Protein AF-A0AA35YXS5-F1 (afdb_monomer_lite)

Organism: Lactuca saligna (NCBI:txid75948)

Secondary structure (DSSP, 8-state):
--TTPPPPPPHHHHHHHHHHHHHHHHGGGGTTTTTS-HHHHHHHHHHHHHHHHHTHHHHHHHHHHHH---HHHHHHHHHHHHHHHHHHHHHHHHHHHHTT--------S---------------SSHHHHHHHHHHHHHHHHHHHHHHHHHHHHHHHHHHHHHHHHHHHHHHHHHHHHHHHHHHHHHHHHHHHHHHHHHHHH-S------------------S--

pLDDT: mean 76.85, std 21.22, range [30.8, 97.75]

Radius of gyration: 41.15 Å; chains: 1; bounding box: 82×52×128 Å

Foldseek 3Di:
DPPDDDDDDDPVNVVVVVVVVVCCCPPPHNCVPDPDALVVVLVVLLVVLVVLVVCLQVQLVVVCVVPVDDSVVSSVVSVVVSVVSVVVSVVRNVCSVCPPPDDDDPDDDDDDDDDDDDDDDDDDPDVVVVVVVVVVVVVVVVVVVVVVVVVVVVVVVVVVVVVVVVVVVVVVVVVVVVVVVVVVVVVVVVVVVVVVVVVVVQPDDDDDDDDDDDDDDDDDDDPDD

InterPro domains:
  IPR015590 Aldehyde dehydrogenase domain [PF00171] (8-99)
  IPR016161 Aldehyde/histidinol dehydrogenase [SSF53720] (11-104)
  IPR016162 Aldehyde dehydrogenase, N-terminal [G3DSA:3.40.605.10] (6-107)

Sequence (225 aa):
MDPGDILAAIKEDVNVAVDAAHKALKRNGGKEWASRSGAHHVKYLRVIASKIVEKKYELAKLEAINCGKPLEEAAWDMDDVAGCFDYNVDLAEELDRKQNASVSLPMLIFPSASPFHVKKKETECSLESDASSSLLRWKKKFIKHRQMVKLIEVQNVQHKAHISELNLHVEAQAREYKQTFKALEAMAVAEQVKSDVFVSHISKSPSKKLEKNGSRTRGSGSPFK

Structure (mmCIF, N/CA/C/O backbone):
data_AF-A0AA35YXS5-F1
#
_entry.id   AF-A0AA35YXS5-F1
#
loop_
_atom_site.group_PDB
_atom_site.id
_atom_site.type_symbol
_atom_site.label_atom_id
_atom_site.label_alt_id
_atom_site.label_comp_id
_atom_site.label_asym_id
_atom_site.label_entity_id
_atom_site.label_seq_id
_atom_site.pdbx_PDB_ins_code
_atom_site.Cartn_x
_atom_site.Cartn_y
_atom_site.Cartn_z
_atom_site.occupancy
_atom_site.B_iso_or_equiv
_atom_site.auth_seq_id
_atom_site.auth_comp_id
_atom_site.auth_asym_id
_atom_site.auth_atom_id
_atom_site.pdbx_PDB_model_num
ATOM 1 N N . MET A 1 1 ? -7.641 -18.122 -18.849 1.00 57.28 1 MET A N 1
ATOM 2 C CA . MET A 1 1 ? -7.246 -17.306 -17.691 1.00 57.28 1 MET A CA 1
ATOM 3 C C . MET A 1 1 ? -5.913 -17.827 -17.256 1.00 57.28 1 MET A C 1
ATOM 5 O O . MET A 1 1 ? -5.807 -19.029 -17.015 1.00 57.28 1 MET A O 1
ATOM 9 N N . ASP A 1 2 ? -4.914 -16.960 -17.274 1.00 68.75 2 ASP A N 1
ATOM 10 C CA . ASP A 1 2 ? -3.598 -17.325 -16.778 1.00 68.75 2 ASP A CA 1
ATOM 11 C C . ASP A 1 2 ? -3.660 -17.483 -15.246 1.00 68.75 2 ASP A C 1
ATOM 13 O O . ASP A 1 2 ? -4.517 -16.864 -14.606 1.00 68.75 2 ASP A O 1
ATOM 17 N N . PRO A 1 3 ? -2.791 -18.304 -14.623 1.00 60.84 3 PRO A N 1
ATOM 18 C CA . PRO A 1 3 ? -2.781 -18.578 -13.175 1.00 60.84 3 PRO A CA 1
ATOM 19 C C . PRO A 1 3 ? -2.441 -17.385 -12.251 1.00 60.84 3 PRO A C 1
ATOM 21 O O . PRO A 1 3 ? -1.876 -17.581 -11.177 1.00 60.84 3 PRO A O 1
ATOM 24 N N . GLY A 1 4 ? -2.761 -16.157 -12.657 1.00 73.31 4 GLY A N 1
ATOM 25 C CA . GLY A 1 4 ? -2.585 -14.915 -11.904 1.00 73.31 4 GLY A CA 1
ATOM 26 C C . GLY A 1 4 ? -3.625 -13.835 -12.231 1.00 73.31 4 GLY A C 1
ATOM 27 O O . GLY A 1 4 ? -3.523 -12.733 -11.697 1.00 73.31 4 GLY A O 1
ATOM 28 N N . ASP A 1 5 ? -4.620 -14.130 -13.075 1.00 85.31 5 ASP A N 1
ATOM 29 C CA . ASP A 1 5 ? -5.661 -13.165 -13.432 1.00 85.31 5 ASP A CA 1
ATOM 30 C C . ASP A 1 5 ? -6.622 -12.941 -12.253 1.00 85.31 5 ASP A C 1
ATOM 32 O O . ASP A 1 5 ? -7.310 -13.860 -11.801 1.00 85.31 5 ASP A O 1
ATOM 36 N N . ILE A 1 6 ? -6.702 -11.697 -11.771 1.00 85.94 6 ILE A N 1
ATOM 37 C CA . ILE A 1 6 ? -7.718 -11.271 -10.803 1.00 85.94 6 ILE A CA 1
ATOM 38 C C . ILE A 1 6 ? -8.939 -10.775 -11.579 1.00 85.94 6 ILE A C 1
ATOM 40 O O . ILE A 1 6 ? -8.836 -9.886 -12.424 1.00 85.94 6 ILE A O 1
ATOM 44 N N . LEU A 1 7 ? -10.110 -11.342 -11.283 1.00 90.44 7 LEU A N 1
ATOM 45 C CA . LEU A 1 7 ? -11.360 -10.944 -11.925 1.00 90.44 7 LEU A CA 1
ATOM 46 C C . LEU A 1 7 ? -11.767 -9.532 -11.497 1.00 90.44 7 LEU A C 1
ATOM 48 O O . LEU A 1 7 ? -11.725 -9.191 -10.314 1.00 90.44 7 LEU A O 1
ATOM 52 N N . ALA A 1 8 ? -12.216 -8.728 -12.460 1.00 90.38 8 ALA A N 1
ATOM 53 C CA . ALA A 1 8 ? -12.861 -7.460 -12.158 1.00 90.38 8 ALA A CA 1
ATOM 54 C C . ALA A 1 8 ? -14.211 -7.726 -11.477 1.00 90.38 8 ALA A C 1
ATOM 56 O O . ALA A 1 8 ? -15.038 -8.467 -12.011 1.00 90.38 8 ALA A O 1
ATOM 57 N N . ALA A 1 9 ? -14.428 -7.115 -10.312 1.00 92.44 9 ALA A N 1
ATOM 58 C CA . ALA A 1 9 ? -15.694 -7.220 -9.596 1.00 92.44 9 ALA A CA 1
ATOM 59 C C . ALA A 1 9 ? -16.833 -6.596 -10.415 1.00 92.44 9 ALA A C 1
ATOM 61 O O . ALA A 1 9 ? -16.689 -5.491 -10.950 1.00 92.44 9 ALA A O 1
ATOM 62 N N . ILE A 1 10 ? -17.976 -7.281 -10.477 1.00 95.31 10 ILE A N 1
ATOM 63 C CA . ILE A 1 10 ? -19.201 -6.739 -11.075 1.00 95.31 10 ILE A CA 1
ATOM 64 C C . ILE A 1 10 ? -20.070 -6.061 -10.012 1.00 95.31 10 ILE A C 1
ATOM 66 O O . ILE A 1 10 ? -19.842 -6.179 -8.806 1.00 95.31 10 ILE A O 1
ATOM 70 N N . LYS A 1 11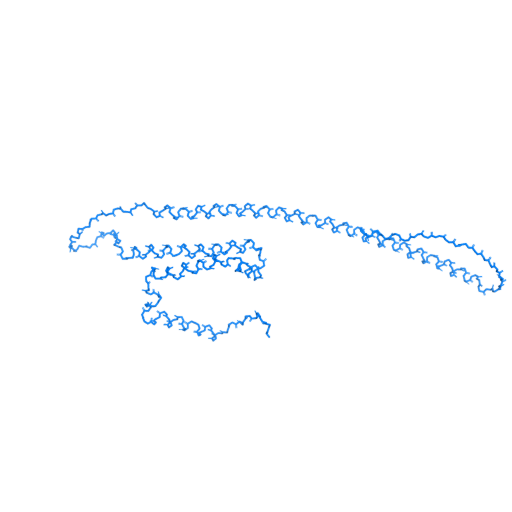 ? -21.091 -5.322 -10.456 1.00 97.12 11 LYS A N 1
ATOM 71 C CA . LYS A 1 11 ? -22.010 -4.589 -9.571 1.00 97.12 11 LYS A CA 1
ATOM 72 C C . LYS A 1 11 ? -22.622 -5.503 -8.505 1.00 97.12 11 LYS A C 1
ATOM 74 O O . LYS A 1 11 ? -22.787 -5.098 -7.357 1.00 97.12 11 LYS A O 1
ATOM 79 N N . GLU A 1 12 ? -22.953 -6.728 -8.886 1.00 96.88 12 GLU A N 1
ATOM 80 C CA . GLU A 1 12 ? -23.547 -7.740 -8.023 1.00 96.88 12 GLU A CA 1
ATOM 81 C C . GLU A 1 12 ? -22.584 -8.153 -6.900 1.00 96.88 12 GLU A C 1
ATOM 83 O O . GLU A 1 12 ? -23.006 -8.196 -5.745 1.00 96.88 12 GLU A O 1
ATOM 88 N N . ASP A 1 13 ? -21.293 -8.346 -7.194 1.00 97.06 13 ASP A N 1
ATOM 89 C CA . ASP A 1 13 ? -20.270 -8.667 -6.186 1.00 97.06 13 ASP A CA 1
ATOM 90 C C . ASP A 1 13 ? -20.131 -7.541 -5.158 1.00 97.06 13 ASP A C 1
ATOM 92 O O . ASP A 1 13 ? -20.080 -7.781 -3.949 1.00 97.06 13 ASP A O 1
ATOM 96 N N . VAL A 1 14 ? -20.119 -6.292 -5.638 1.00 96.31 14 VAL A N 1
ATOM 97 C CA . VAL A 1 14 ? -20.036 -5.104 -4.781 1.00 96.31 14 VAL A CA 1
ATOM 98 C C . VAL A 1 14 ? -21.259 -5.014 -3.869 1.00 96.31 14 VAL A C 1
ATOM 100 O O . VAL A 1 14 ? -21.106 -4.807 -2.664 1.00 96.31 14 VAL A O 1
ATOM 103 N N . ASN A 1 15 ? -22.465 -5.223 -4.406 1.00 97.25 15 ASN A N 1
ATOM 104 C CA . ASN A 1 15 ? -23.694 -5.217 -3.609 1.00 97.25 15 ASN A CA 1
ATOM 105 C C . ASN A 1 15 ? -23.664 -6.301 -2.525 1.00 97.25 15 ASN A C 1
ATOM 107 O O . ASN A 1 15 ? -23.996 -6.027 -1.373 1.00 97.25 15 ASN A O 1
ATOM 111 N N . VAL A 1 16 ? -23.208 -7.510 -2.866 1.00 97.75 16 VAL A N 1
ATOM 112 C CA . VAL A 1 16 ? -23.070 -8.614 -1.906 1.00 97.75 16 VAL A CA 1
ATOM 113 C C . VAL A 1 16 ? -22.069 -8.266 -0.800 1.00 97.75 16 VAL A C 1
ATOM 115 O O . VAL A 1 16 ? -22.359 -8.499 0.377 1.00 97.75 16 VAL A O 1
ATOM 118 N N . ALA A 1 17 ? -20.921 -7.675 -1.141 1.00 97.12 17 ALA A N 1
ATOM 119 C CA . ALA A 1 17 ? -19.911 -7.268 -0.166 1.00 97.12 17 ALA A CA 1
ATOM 120 C C . ALA A 1 17 ? -20.427 -6.176 0.789 1.00 97.12 17 ALA A C 1
ATOM 122 O O . ALA A 1 17 ? -20.229 -6.266 2.004 1.00 97.12 17 ALA A O 1
ATOM 123 N N . VAL A 1 18 ? -21.137 -5.174 0.262 1.00 97.56 18 VAL A N 1
ATOM 124 C CA . VAL A 1 18 ? -21.736 -4.085 1.051 1.00 97.56 18 VAL A CA 1
ATOM 125 C C . VAL A 1 18 ? -22.830 -4.614 1.980 1.00 97.56 18 VAL A C 1
ATOM 127 O O . VAL A 1 18 ? -22.826 -4.308 3.176 1.00 97.56 18 VAL A O 1
ATOM 130 N N . ASP A 1 19 ? -23.722 -5.468 1.477 1.00 97.38 19 ASP A N 1
ATOM 131 C CA . ASP A 1 19 ? -24.763 -6.100 2.288 1.00 97.38 19 ASP A CA 1
ATOM 132 C C . ASP A 1 19 ? -24.166 -6.957 3.408 1.00 97.38 19 ASP A C 1
ATOM 134 O O . ASP A 1 19 ? -24.647 -6.928 4.545 1.00 97.38 19 ASP A O 1
ATOM 138 N N . ALA A 1 20 ? -23.100 -7.708 3.115 1.00 97.06 20 ALA A N 1
ATOM 139 C CA . ALA A 1 20 ? -22.382 -8.494 4.110 1.00 97.06 20 ALA A CA 1
ATOM 140 C C . ALA A 1 20 ? -21.746 -7.600 5.188 1.00 97.06 20 ALA A C 1
ATOM 142 O O . ALA A 1 20 ? -21.909 -7.878 6.380 1.00 97.06 20 ALA A O 1
ATOM 143 N N . ALA A 1 21 ? -21.098 -6.499 4.798 1.00 96.19 21 ALA A N 1
ATOM 144 C CA . ALA A 1 21 ? -20.506 -5.540 5.729 1.00 96.19 21 ALA A CA 1
ATOM 145 C C . ALA A 1 21 ? -21.566 -4.881 6.629 1.00 96.19 21 ALA A C 1
ATOM 147 O O . ALA A 1 21 ? -21.395 -4.823 7.848 1.00 96.19 21 ALA A O 1
ATOM 148 N N . HIS A 1 22 ? -22.708 -4.461 6.072 1.00 95.31 22 HIS A N 1
ATOM 149 C CA . HIS A 1 22 ? -23.819 -3.909 6.854 1.00 95.31 22 HIS A CA 1
ATOM 150 C C . HIS A 1 22 ? -24.422 -4.927 7.822 1.00 95.31 22 HIS A C 1
ATOM 152 O O . HIS A 1 22 ? -24.736 -4.581 8.967 1.00 95.31 22 HIS A O 1
ATOM 158 N N . LYS A 1 23 ? -24.585 -6.181 7.386 1.00 94.62 23 LYS A N 1
ATOM 159 C CA . LYS A 1 23 ? -25.047 -7.269 8.254 1.00 94.62 23 LYS A CA 1
ATOM 160 C C . LYS A 1 23 ? -24.061 -7.504 9.393 1.00 94.62 23 LYS A C 1
ATOM 162 O O . LYS A 1 23 ? -24.502 -7.569 10.534 1.00 94.62 23 LYS A O 1
ATOM 167 N N . ALA A 1 24 ? -22.757 -7.562 9.122 1.00 94.00 24 ALA A N 1
ATOM 168 C CA . ALA A 1 24 ? -21.729 -7.741 10.148 1.00 94.00 24 ALA A CA 1
ATOM 169 C C . ALA A 1 24 ? -21.690 -6.571 11.147 1.00 94.00 24 ALA A C 1
ATOM 171 O O . ALA A 1 24 ? -21.599 -6.793 12.351 1.00 94.00 24 ALA A O 1
ATOM 172 N N . LEU A 1 25 ? -21.844 -5.335 10.660 1.00 92.31 25 LEU A N 1
ATOM 173 C CA . LEU A 1 25 ? -21.892 -4.132 11.492 1.00 92.31 25 LEU A CA 1
ATOM 174 C C . LEU A 1 25 ? -23.074 -4.148 12.474 1.00 92.31 25 LEU A C 1
ATOM 176 O O . LEU A 1 25 ? -22.931 -3.735 13.623 1.00 92.31 25 LEU A O 1
ATOM 180 N N . LYS A 1 26 ? -24.247 -4.614 12.025 1.00 91.19 26 LYS A N 1
ATOM 181 C CA . LYS A 1 26 ? -25.482 -4.624 12.828 1.00 91.19 26 LYS A CA 1
ATOM 182 C C . LYS A 1 26 ? -25.647 -5.886 13.673 1.00 91.19 26 LYS A C 1
ATOM 184 O O . LYS A 1 26 ? -26.272 -5.831 14.735 1.00 91.19 26 LYS A O 1
ATOM 189 N N . ARG A 1 27 ? -25.131 -7.029 13.212 1.00 90.94 27 ARG A N 1
ATOM 190 C CA . ARG A 1 27 ? -25.273 -8.322 13.893 1.00 90.94 27 ARG A CA 1
ATOM 191 C C . ARG A 1 27 ? -24.766 -8.213 15.327 1.00 90.94 27 ARG A C 1
ATOM 193 O O . ARG A 1 27 ? -23.755 -7.570 15.598 1.00 90.94 27 ARG A O 1
ATOM 200 N N . ASN A 1 28 ? -25.498 -8.827 16.257 1.00 88.12 28 ASN A N 1
ATOM 201 C CA . ASN A 1 28 ? -25.178 -8.808 17.685 1.00 88.12 28 ASN A CA 1
ATOM 202 C C . ASN A 1 28 ? -24.986 -7.384 18.252 1.00 88.12 28 ASN A C 1
ATOM 204 O O . ASN A 1 28 ? -24.247 -7.194 19.217 1.00 88.12 28 ASN A O 1
ATOM 208 N N . GLY A 1 29 ? -25.639 -6.380 17.650 1.00 86.25 29 GLY A N 1
ATOM 209 C CA . GLY A 1 29 ? -25.524 -4.974 18.036 1.00 86.25 29 GLY A CA 1
ATOM 210 C C . GLY A 1 29 ? -24.118 -4.402 17.846 1.00 86.25 29 GLY A C 1
ATOM 211 O O . GLY A 1 29 ? -23.707 -3.568 18.641 1.00 86.25 29 GLY A O 1
ATOM 212 N N . GLY A 1 30 ? -23.346 -4.912 16.881 1.00 85.06 30 GLY A N 1
ATOM 213 C CA . GLY A 1 30 ? -21.974 -4.466 16.619 1.00 85.06 30 GLY A CA 1
ATOM 214 C C . GLY A 1 30 ? -20.937 -4.969 17.626 1.00 85.06 30 GLY A C 1
ATOM 215 O O . GLY A 1 30 ? -19.752 -4.671 17.484 1.00 85.06 30 GLY A O 1
ATOM 216 N N . LYS A 1 31 ? -21.332 -5.785 18.613 1.00 86.62 31 LYS A N 1
ATOM 217 C CA . LYS A 1 31 ? -20.452 -6.299 19.683 1.00 86.62 31 LYS A CA 1
ATOM 218 C C . LYS A 1 31 ? -19.316 -7.201 19.195 1.00 86.62 31 LYS A C 1
ATOM 220 O O . LYS A 1 31 ? -18.431 -7.543 19.976 1.00 86.62 31 LYS A O 1
ATOM 225 N N . GLU A 1 32 ? -19.341 -7.629 17.939 1.00 86.44 32 GLU A N 1
ATOM 226 C CA . GLU A 1 32 ? -18.267 -8.429 17.345 1.00 86.44 32 GLU A CA 1
ATOM 227 C C . GLU A 1 32 ? -17.106 -7.569 16.848 1.00 86.44 32 GLU A C 1
ATOM 229 O O . GLU A 1 32 ? -15.964 -8.008 16.926 1.00 86.44 32 GLU A O 1
ATOM 234 N N . TRP A 1 33 ? -17.376 -6.339 16.400 1.00 89.62 33 TRP A N 1
ATOM 235 C CA . TRP A 1 33 ? -16.342 -5.443 15.884 1.00 89.62 33 TRP A CA 1
ATOM 236 C C . TRP A 1 33 ? -16.593 -3.981 16.257 1.00 89.62 33 TRP A C 1
ATOM 238 O O . TRP A 1 33 ? -15.825 -3.420 17.027 1.00 89.62 33 TRP A O 1
ATOM 248 N N . ALA A 1 34 ? -17.670 -3.360 15.773 1.00 87.94 34 ALA A N 1
ATOM 249 C CA . ALA A 1 34 ? -17.871 -1.911 15.884 1.00 87.94 34 ALA A CA 1
ATOM 250 C C . ALA A 1 34 ? -18.022 -1.372 17.316 1.00 87.94 34 ALA A C 1
ATOM 252 O O . ALA A 1 34 ? -17.576 -0.269 17.601 1.00 87.94 34 ALA A O 1
ATOM 253 N N . SER A 1 35 ? -18.636 -2.138 18.219 1.00 85.06 35 SER A N 1
ATOM 254 C CA . SER A 1 35 ? -18.836 -1.752 19.625 1.00 85.06 35 SER A CA 1
ATOM 255 C C . SER A 1 35 ? -17.832 -2.413 20.569 1.00 85.06 35 SER A C 1
ATOM 257 O O . SER A 1 35 ? -18.033 -2.417 21.784 1.00 85.06 35 SER A O 1
ATOM 259 N N . ARG A 1 36 ? -16.781 -3.039 20.028 1.00 84.56 36 ARG A N 1
ATOM 260 C CA . ARG A 1 36 ? -15.684 -3.564 20.842 1.00 84.56 36 ARG A CA 1
ATOM 261 C C . ARG A 1 36 ? -14.784 -2.425 21.299 1.00 84.56 36 ARG A C 1
ATOM 263 O O . ARG A 1 36 ? -14.661 -1.411 20.626 1.00 84.56 36 ARG A O 1
ATOM 270 N N . SER A 1 37 ? -14.154 -2.632 22.449 1.00 85.25 37 SER A N 1
ATOM 271 C CA . SER A 1 37 ? -13.135 -1.724 22.961 1.00 85.25 37 SER A CA 1
ATOM 272 C C . SER A 1 37 ? -11.915 -1.725 22.031 1.00 85.25 37 SER A C 1
ATOM 274 O O . SER A 1 37 ? -11.571 -2.766 21.460 1.00 85.25 37 SER A O 1
ATOM 276 N N . GLY A 1 38 ? -11.218 -0.602 21.922 1.00 83.75 38 GLY A N 1
ATOM 277 C CA . GLY A 1 38 ? -9.894 -0.499 21.312 1.00 83.75 38 GLY A CA 1
ATOM 278 C C . GLY A 1 38 ? -8.932 -1.592 21.790 1.00 83.75 38 GLY A C 1
ATOM 279 O O . GLY A 1 38 ? -8.290 -2.229 20.959 1.00 83.75 38 GLY A O 1
ATOM 280 N N . ALA A 1 39 ? -8.930 -1.955 23.080 1.00 85.19 39 ALA A N 1
ATOM 281 C CA . ALA A 1 39 ? -8.117 -3.070 23.600 1.00 85.19 39 ALA A CA 1
ATOM 282 C C . ALA A 1 39 ? -8.402 -4.430 22.920 1.00 85.19 39 ALA A C 1
ATOM 284 O O . ALA A 1 39 ? -7.549 -5.320 22.888 1.00 85.19 39 ALA A O 1
ATOM 285 N N . HIS A 1 40 ? -9.608 -4.627 22.381 1.00 87.75 40 HIS A N 1
ATOM 286 C CA . HIS A 1 40 ? -9.936 -5.803 21.583 1.00 87.75 40 HIS A CA 1
ATOM 287 C C . HIS A 1 40 ? -9.394 -5.678 20.154 1.00 87.75 40 HIS A C 1
ATOM 289 O O . HIS A 1 40 ? -8.800 -6.635 19.660 1.00 87.75 40 HIS A O 1
ATOM 295 N N . HIS A 1 41 ? -9.544 -4.516 19.507 1.00 88.88 41 HIS A N 1
ATOM 296 C CA . HIS A 1 41 ? -9.014 -4.268 18.156 1.00 88.88 41 HIS A CA 1
ATOM 297 C C . HIS A 1 41 ? -7.489 -4.373 18.105 1.00 88.88 41 HIS A C 1
ATOM 299 O O . HIS A 1 41 ? -6.940 -4.983 17.188 1.00 88.88 41 HIS A O 1
ATOM 305 N N . VAL A 1 42 ? -6.811 -3.873 19.137 1.00 90.12 42 VAL A N 1
ATOM 306 C CA . VAL A 1 42 ? -5.349 -3.898 19.300 1.00 90.12 42 VAL A CA 1
ATOM 307 C C . VAL A 1 42 ? -4.769 -5.297 19.146 1.00 90.12 42 VAL A C 1
ATOM 309 O O . VAL A 1 42 ? -3.734 -5.465 18.502 1.00 90.12 42 VAL A O 1
ATOM 312 N N . LYS A 1 43 ? -5.456 -6.319 19.673 1.00 89.81 43 LYS A N 1
ATOM 313 C CA . LYS A 1 43 ? -5.009 -7.718 19.578 1.00 89.81 43 LYS A CA 1
ATOM 314 C C . LYS A 1 43 ? -4.854 -8.179 18.132 1.00 89.81 43 LYS A C 1
ATOM 316 O O . LYS A 1 43 ? -3.938 -8.935 17.840 1.00 89.81 43 LYS A O 1
ATOM 321 N N . TYR A 1 44 ? -5.732 -7.731 17.240 1.00 92.75 44 TYR A N 1
ATOM 322 C CA . TYR A 1 44 ? -5.691 -8.103 15.827 1.00 92.75 44 TYR A CA 1
ATOM 323 C C . TYR A 1 44 ? -4.738 -7.203 15.046 1.00 92.75 44 TYR A C 1
ATOM 325 O O . TYR A 1 44 ? -3.906 -7.692 14.287 1.00 92.75 44 TYR A O 1
ATOM 333 N N . LEU A 1 45 ? -4.821 -5.891 15.263 1.00 93.31 45 LEU A N 1
ATOM 334 C CA . LEU A 1 45 ? -4.050 -4.913 14.499 1.00 93.31 45 LEU A CA 1
ATOM 335 C C . LEU A 1 45 ? -2.538 -5.015 14.769 1.00 93.31 45 LEU A C 1
ATOM 337 O O . LEU A 1 45 ? -1.765 -4.968 13.815 1.00 93.31 45 LEU A O 1
ATOM 341 N N . ARG A 1 46 ? -2.102 -5.274 16.015 1.00 93.00 46 ARG A N 1
ATOM 342 C CA . ARG A 1 46 ? -0.675 -5.531 16.316 1.00 93.00 46 ARG A CA 1
ATOM 343 C C . ARG A 1 46 ? -0.161 -6.810 15.663 1.00 93.00 46 ARG A C 1
ATOM 345 O O . ARG A 1 46 ? 0.987 -6.867 15.224 1.00 93.00 46 ARG A O 1
ATOM 352 N N . VAL A 1 47 ? -1.003 -7.842 15.574 1.00 95.75 47 VAL A N 1
ATOM 353 C CA . VAL A 1 47 ? -0.646 -9.091 14.882 1.00 95.75 47 VAL A CA 1
ATOM 354 C C . VAL A 1 47 ? -0.498 -8.843 13.382 1.00 95.75 47 VAL A C 1
ATOM 356 O O . VAL A 1 47 ? 0.456 -9.337 12.786 1.00 95.75 47 VAL A O 1
ATOM 359 N N . ILE A 1 48 ? -1.384 -8.044 12.779 1.00 95.06 48 ILE A N 1
ATOM 360 C CA . ILE A 1 48 ? -1.279 -7.647 11.368 1.00 95.06 48 ILE A CA 1
ATOM 361 C C . ILE A 1 48 ? 0.018 -6.865 11.126 1.00 95.06 48 ILE A C 1
ATOM 363 O O . ILE A 1 48 ? 0.784 -7.249 10.243 1.00 95.06 48 ILE A O 1
ATOM 367 N N . ALA A 1 49 ? 0.314 -5.847 11.942 1.00 94.12 49 ALA A N 1
ATOM 368 C CA . ALA A 1 49 ? 1.560 -5.080 11.859 1.00 94.12 49 ALA A CA 1
ATOM 369 C C . ALA A 1 49 ? 2.797 -5.990 11.953 1.00 94.12 49 ALA A C 1
ATOM 371 O O . ALA A 1 49 ? 3.680 -5.949 11.096 1.00 94.12 49 ALA A O 1
ATOM 372 N N . SER A 1 50 ? 2.805 -6.899 12.934 1.00 95.81 50 SER A N 1
ATOM 373 C CA . SER A 1 50 ? 3.885 -7.875 13.121 1.00 95.81 50 SER A CA 1
ATOM 374 C C . SER A 1 50 ? 4.067 -8.770 11.893 1.00 95.81 50 SER A C 1
ATOM 376 O O . SER A 1 50 ? 5.193 -9.016 11.467 1.00 95.81 50 SER A O 1
ATOM 378 N N . LYS A 1 51 ? 2.966 -9.229 11.283 1.00 97.69 51 LYS A N 1
ATOM 379 C CA . LYS A 1 51 ? 3.006 -10.069 10.078 1.00 97.69 51 LYS A CA 1
ATOM 380 C C . LYS A 1 51 ? 3.491 -9.316 8.843 1.00 97.69 51 LYS A C 1
ATOM 382 O O . LYS A 1 51 ? 4.162 -9.924 8.011 1.00 97.69 51 LYS A O 1
ATOM 387 N N . ILE A 1 52 ? 3.200 -8.021 8.731 1.00 96.31 52 ILE A N 1
ATOM 388 C CA . ILE A 1 52 ? 3.734 -7.170 7.658 1.00 96.31 52 ILE A CA 1
ATOM 389 C C . ILE A 1 52 ? 5.253 -7.049 7.788 1.00 96.31 52 ILE A C 1
ATOM 391 O O . ILE A 1 52 ? 5.959 -7.236 6.802 1.00 96.31 52 ILE A O 1
ATOM 395 N N . VAL A 1 53 ? 5.767 -6.815 9.001 1.00 95.50 53 VAL A N 1
ATOM 396 C CA . VAL A 1 53 ? 7.217 -6.738 9.253 1.00 95.50 53 VAL A CA 1
ATOM 397 C C . VAL A 1 53 ? 7.900 -8.085 9.003 1.00 95.50 53 VAL A C 1
ATOM 399 O O . VAL A 1 53 ? 8.929 -8.134 8.331 1.00 95.50 53 VAL A O 1
ATOM 402 N N . GLU A 1 54 ? 7.317 -9.186 9.488 1.00 97.44 54 GLU A N 1
ATOM 403 C CA . GLU A 1 54 ? 7.823 -10.552 9.274 1.00 97.44 54 GLU A CA 1
ATOM 404 C C . GLU A 1 54 ? 7.958 -10.877 7.780 1.00 97.44 54 GLU A C 1
ATOM 406 O O . GLU A 1 54 ? 8.964 -11.436 7.350 1.00 97.44 54 GLU A O 1
ATOM 411 N N . LYS A 1 55 ? 6.966 -10.477 6.977 1.00 97.44 55 LYS A N 1
ATOM 412 C CA . LYS A 1 55 ? 6.906 -10.745 5.533 1.00 97.44 55 LYS A CA 1
ATOM 413 C C . LYS A 1 55 ? 7.353 -9.569 4.670 1.00 97.44 55 LYS A C 1
ATOM 415 O O . LYS A 1 55 ? 7.081 -9.556 3.469 1.00 97.44 55 LYS A O 1
ATOM 420 N N . LYS A 1 56 ? 8.057 -8.595 5.250 1.00 96.75 56 LYS A N 1
ATOM 421 C CA . LYS A 1 56 ? 8.389 -7.311 4.616 1.00 96.75 56 LYS A CA 1
ATOM 422 C C . LYS A 1 56 ? 8.912 -7.466 3.192 1.00 96.75 56 LYS A C 1
ATOM 424 O O . LYS A 1 56 ? 8.379 -6.863 2.270 1.00 96.75 56 LYS A O 1
ATOM 429 N N . TYR A 1 57 ? 9.942 -8.287 2.997 1.00 95.62 57 TYR A N 1
ATOM 430 C CA . TYR A 1 57 ? 10.571 -8.433 1.684 1.00 95.62 57 TYR A CA 1
ATOM 431 C C . TYR A 1 57 ? 9.732 -9.237 0.689 1.00 95.62 57 TYR A C 1
ATOM 433 O O . TYR A 1 57 ? 9.875 -9.040 -0.514 1.00 95.62 57 TYR A O 1
ATOM 441 N N . GLU A 1 58 ? 8.864 -10.135 1.153 1.00 97.38 58 GLU A N 1
ATOM 442 C CA . GLU A 1 58 ? 7.937 -10.856 0.274 1.00 97.38 58 GLU A CA 1
ATOM 443 C C . GLU A 1 58 ? 6.862 -9.906 -0.255 1.00 97.38 58 GLU A C 1
ATOM 445 O O . GLU A 1 58 ? 6.653 -9.821 -1.464 1.00 97.38 58 GLU A O 1
ATOM 450 N N . LEU A 1 59 ? 6.248 -9.127 0.640 1.00 97.06 59 LEU A N 1
ATOM 451 C CA . LEU A 1 59 ? 5.249 -8.122 0.282 1.00 97.06 59 LEU A CA 1
ATOM 452 C C . LEU A 1 59 ? 5.856 -7.006 -0.577 1.00 97.06 59 LEU A C 1
ATOM 454 O O . LEU A 1 59 ? 5.271 -6.631 -1.587 1.00 97.06 59 LEU A O 1
ATOM 458 N N . ALA A 1 60 ? 7.068 -6.546 -0.253 1.00 96.44 60 ALA A N 1
ATOM 459 C CA . ALA A 1 60 ? 7.779 -5.543 -1.042 1.00 96.44 60 ALA A CA 1
ATOM 460 C C . ALA A 1 60 ? 8.090 -6.020 -2.468 1.00 96.44 60 ALA A C 1
ATOM 462 O O . ALA A 1 60 ? 8.021 -5.230 -3.404 1.00 96.44 60 ALA A O 1
ATOM 463 N N . LYS A 1 61 ? 8.405 -7.309 -2.664 1.00 96.94 61 LYS A N 1
ATOM 464 C CA . LYS A 1 61 ? 8.588 -7.874 -4.011 1.00 96.94 61 LYS A CA 1
ATOM 465 C C . LYS A 1 61 ? 7.289 -7.843 -4.809 1.00 96.94 61 LYS A C 1
ATOM 467 O O . LYS A 1 61 ? 7.315 -7.430 -5.962 1.00 96.94 61 LYS A O 1
ATOM 472 N N . LEU A 1 62 ? 6.174 -8.261 -4.206 1.00 95.81 62 LEU A N 1
ATOM 473 C CA . LEU A 1 62 ? 4.860 -8.228 -4.859 1.00 95.81 62 LEU A CA 1
ATOM 474 C C . LEU A 1 62 ? 4.466 -6.798 -5.235 1.00 95.81 62 LEU A C 1
ATOM 476 O O . LEU A 1 62 ? 4.054 -6.539 -6.360 1.00 95.81 62 LEU A O 1
ATOM 480 N N . GLU A 1 63 ? 4.669 -5.866 -4.313 1.00 93.62 63 GLU A N 1
ATOM 481 C CA . GLU A 1 63 ? 4.379 -4.452 -4.498 1.00 93.62 63 GLU A CA 1
ATOM 482 C C . GLU A 1 63 ? 5.272 -3.815 -5.584 1.00 93.62 63 GLU A C 1
ATOM 484 O O . GLU A 1 63 ? 4.790 -3.054 -6.422 1.00 93.62 63 GLU A O 1
ATOM 489 N N . ALA A 1 64 ? 6.563 -4.160 -5.628 1.00 95.81 64 ALA A N 1
ATOM 490 C CA . ALA A 1 64 ? 7.478 -3.716 -6.680 1.00 95.81 64 ALA A CA 1
ATOM 491 C C . ALA A 1 64 ? 7.081 -4.263 -8.061 1.00 95.81 64 ALA A C 1
ATOM 493 O O . ALA A 1 64 ? 7.118 -3.522 -9.041 1.00 95.81 64 ALA A O 1
ATOM 494 N N . ILE A 1 65 ? 6.660 -5.532 -8.141 1.00 94.88 65 ILE A N 1
ATOM 495 C CA . ILE A 1 65 ? 6.158 -6.145 -9.382 1.00 94.88 65 ILE A CA 1
ATOM 496 C C . ILE A 1 65 ? 4.872 -5.451 -9.844 1.00 94.88 65 ILE A C 1
ATOM 498 O O . ILE A 1 65 ? 4.728 -5.162 -11.028 1.00 94.88 65 ILE A O 1
ATOM 502 N N . ASN A 1 66 ? 3.958 -5.168 -8.917 1.00 91.69 66 ASN A N 1
ATOM 503 C CA . ASN A 1 66 ? 2.656 -4.587 -9.225 1.00 91.69 66 ASN A CA 1
ATOM 504 C C . ASN A 1 66 ? 2.745 -3.109 -9.642 1.00 91.69 66 ASN A C 1
ATOM 506 O O . ASN A 1 66 ? 2.089 -2.690 -10.591 1.00 91.69 66 ASN A O 1
ATOM 510 N N . CYS A 1 67 ? 3.563 -2.317 -8.944 1.00 92.38 67 CYS A N 1
ATOM 511 C CA . CYS A 1 67 ? 3.619 -0.862 -9.113 1.00 92.38 67 CYS A CA 1
ATOM 512 C C . CYS A 1 67 ? 4.820 -0.382 -9.948 1.00 92.38 67 CYS A C 1
ATOM 514 O O . CYS A 1 67 ? 4.881 0.791 -10.311 1.00 92.38 67 CYS A O 1
ATOM 516 N N . GLY A 1 68 ? 5.795 -1.252 -10.235 1.00 90.62 68 GLY A N 1
ATOM 517 C CA . GLY A 1 68 ? 6.999 -0.914 -11.003 1.00 90.62 68 GLY A CA 1
ATOM 518 C C . GLY A 1 68 ? 8.032 -0.062 -10.252 1.00 90.62 68 GLY A C 1
ATOM 519 O O . GLY A 1 68 ? 8.939 0.485 -10.879 1.00 90.62 68 GLY A O 1
ATOM 520 N N . LYS A 1 69 ? 7.912 0.074 -8.925 1.00 89.81 69 LYS A N 1
ATOM 521 C CA . LYS A 1 69 ? 8.851 0.849 -8.095 1.00 89.81 69 LYS A CA 1
ATOM 522 C C . LYS A 1 69 ? 10.072 0.024 -7.662 1.00 89.81 69 LYS A C 1
ATOM 524 O O . LYS A 1 69 ? 9.983 -1.205 -7.586 1.00 89.81 69 LYS A O 1
ATOM 529 N N . PRO A 1 70 ? 11.219 0.663 -7.357 1.00 93.44 70 PRO A N 1
ATOM 530 C CA . PRO A 1 70 ? 12.393 -0.034 -6.839 1.00 93.44 70 PRO A CA 1
ATOM 531 C C . PRO A 1 70 ? 12.074 -0.848 -5.579 1.00 93.44 70 PRO A C 1
ATOM 533 O O . PRO A 1 70 ? 11.327 -0.397 -4.712 1.00 93.44 70 PRO A O 1
ATOM 536 N N . LEU A 1 71 ? 12.695 -2.024 -5.434 1.00 88.75 71 LEU A N 1
ATOM 537 C CA . LEU A 1 71 ? 12.447 -2.916 -4.292 1.00 88.75 71 LEU A CA 1
ATOM 538 C C . LEU A 1 71 ? 12.702 -2.235 -2.939 1.00 88.75 71 LEU A C 1
ATOM 540 O O . LEU A 1 71 ? 11.976 -2.487 -1.984 1.00 88.75 71 LEU A O 1
ATOM 544 N N . GLU A 1 72 ? 13.716 -1.373 -2.858 1.00 89.06 72 GLU A N 1
ATOM 545 C CA . GLU A 1 72 ? 14.032 -0.635 -1.631 1.00 89.06 72 GLU A CA 1
ATOM 546 C C . GLU A 1 72 ? 12.925 0.366 -1.263 1.00 89.06 72 GLU A C 1
ATOM 548 O O . GLU A 1 72 ? 12.581 0.499 -0.093 1.00 89.06 72 GLU A O 1
ATOM 553 N N . GLU A 1 73 ? 12.314 1.017 -2.258 1.00 88.38 73 GLU A N 1
ATOM 554 C CA . GLU A 1 73 ? 11.173 1.913 -2.049 1.00 88.38 73 GLU A CA 1
ATOM 555 C C . GLU A 1 73 ? 9.948 1.124 -1.574 1.00 88.38 73 GLU A C 1
ATOM 557 O O . GLU A 1 73 ? 9.378 1.445 -0.534 1.00 88.38 73 GLU A O 1
ATOM 562 N N . ALA A 1 74 ? 9.626 0.010 -2.241 1.00 91.31 74 ALA A N 1
ATOM 563 C CA . ALA A 1 74 ? 8.549 -0.883 -1.812 1.00 91.31 74 ALA A CA 1
ATOM 564 C C . ALA A 1 74 ? 8.781 -1.460 -0.402 1.00 91.31 74 ALA A C 1
ATOM 566 O O . ALA A 1 74 ? 7.838 -1.658 0.363 1.00 91.31 74 ALA A O 1
ATOM 567 N N . ALA A 1 75 ? 10.035 -1.729 -0.029 1.00 92.06 75 ALA A N 1
ATOM 568 C CA . ALA A 1 75 ? 10.383 -2.170 1.316 1.00 92.06 75 ALA A CA 1
ATOM 569 C C . ALA A 1 75 ? 10.133 -1.068 2.353 1.00 92.06 75 ALA A C 1
ATOM 571 O O . ALA A 1 75 ? 9.678 -1.367 3.458 1.00 92.06 75 ALA A O 1
ATOM 572 N N . TRP A 1 76 ? 10.392 0.195 2.014 1.00 91.56 76 TRP A N 1
ATOM 573 C CA . TRP A 1 76 ? 10.053 1.319 2.885 1.00 91.56 76 TRP A CA 1
ATOM 574 C C . TRP A 1 76 ? 8.545 1.503 3.032 1.00 91.56 76 TRP A C 1
ATOM 576 O O . TRP A 1 76 ? 8.102 1.770 4.147 1.00 91.56 76 TRP A O 1
ATOM 586 N N . ASP A 1 77 ? 7.764 1.268 1.978 1.00 94.38 77 ASP A N 1
ATOM 587 C CA . ASP A 1 77 ? 6.302 1.304 2.073 1.00 94.38 77 ASP A CA 1
ATOM 588 C C . ASP A 1 77 ? 5.773 0.260 3.058 1.00 94.38 77 ASP A C 1
ATOM 590 O O . ASP A 1 77 ? 4.872 0.548 3.839 1.00 94.38 77 ASP A O 1
ATOM 594 N N . MET A 1 78 ? 6.359 -0.943 3.092 1.00 96.12 78 MET A N 1
ATOM 595 C CA . MET A 1 78 ? 5.963 -1.964 4.070 1.00 96.12 78 MET A CA 1
ATOM 596 C C . MET A 1 78 ? 6.257 -1.534 5.515 1.00 96.12 78 MET A C 1
ATOM 598 O O . MET A 1 78 ? 5.461 -1.828 6.409 1.00 96.12 78 MET A O 1
ATOM 602 N N . ASP A 1 79 ? 7.355 -0.804 5.751 1.00 92.38 79 ASP A N 1
ATOM 603 C CA . ASP A 1 79 ? 7.625 -0.208 7.069 1.00 92.38 79 ASP A CA 1
ATOM 604 C C . ASP A 1 79 ? 6.581 0.859 7.424 1.00 92.38 79 ASP A C 1
ATOM 606 O O . ASP A 1 79 ? 6.157 0.950 8.577 1.00 92.38 79 ASP A O 1
ATOM 610 N N . ASP A 1 80 ? 6.169 1.669 6.449 1.00 92.38 80 ASP A N 1
ATOM 611 C CA . ASP A 1 80 ? 5.200 2.744 6.659 1.00 92.38 80 ASP A CA 1
ATOM 612 C C . ASP A 1 80 ? 3.787 2.182 6.900 1.00 92.38 80 ASP A C 1
ATOM 614 O O . ASP A 1 80 ? 3.080 2.662 7.789 1.00 92.38 80 ASP A O 1
ATOM 618 N N . VAL A 1 81 ? 3.397 1.107 6.203 1.00 94.12 81 VAL A N 1
ATOM 619 C CA . VAL A 1 81 ? 2.142 0.379 6.456 1.00 94.12 81 VAL A CA 1
ATOM 620 C C . VAL A 1 81 ? 2.143 -0.218 7.865 1.00 94.12 81 VAL A C 1
ATOM 622 O O . VAL A 1 81 ? 1.177 -0.021 8.604 1.00 94.12 81 VAL A O 1
ATOM 625 N N . ALA A 1 82 ? 3.215 -0.907 8.271 1.00 93.31 82 ALA A N 1
ATOM 626 C CA . ALA A 1 82 ? 3.323 -1.454 9.625 1.00 93.31 82 ALA A CA 1
ATOM 627 C C . ALA A 1 82 ? 3.250 -0.346 10.692 1.00 93.31 82 ALA A C 1
ATOM 629 O O . ALA A 1 82 ? 2.474 -0.452 11.642 1.00 93.31 82 ALA A O 1
ATOM 630 N N . GLY A 1 83 ? 3.976 0.757 10.485 1.00 90.25 83 GLY A N 1
ATOM 631 C CA . GLY A 1 83 ? 3.947 1.913 11.381 1.00 90.25 83 GLY A CA 1
ATOM 632 C C . GLY A 1 83 ? 2.573 2.584 11.470 1.00 90.25 83 GLY A C 1
ATOM 633 O O . GLY A 1 83 ? 2.203 3.075 12.535 1.00 90.25 83 GLY A O 1
ATOM 634 N N . CYS A 1 84 ? 1.790 2.580 10.388 1.00 91.50 84 CYS A N 1
ATOM 635 C CA . CYS A 1 84 ? 0.416 3.080 10.391 1.00 91.50 84 CYS A CA 1
ATOM 636 C C . CYS A 1 84 ? -0.491 2.233 11.295 1.00 91.50 84 CYS A C 1
ATOM 638 O O . CYS A 1 84 ? -1.281 2.786 12.065 1.00 91.50 84 CYS A O 1
ATOM 640 N N . PHE A 1 85 ? -0.364 0.903 11.247 1.00 92.75 85 PHE A N 1
ATOM 641 C CA . PHE A 1 85 ? -1.101 0.027 12.157 1.00 92.75 85 PHE A CA 1
ATOM 642 C C . PHE A 1 85 ? -0.722 0.291 13.614 1.00 92.75 85 PHE A C 1
ATOM 644 O O . PHE A 1 85 ? -1.618 0.536 14.418 1.00 92.75 85 PHE A O 1
ATOM 651 N N . ASP A 1 86 ? 0.572 0.310 13.941 1.00 89.44 86 ASP A N 1
ATOM 652 C CA . ASP A 1 86 ? 1.039 0.544 15.314 1.00 89.44 86 ASP A CA 1
ATOM 653 C C . ASP A 1 86 ? 0.567 1.902 15.859 1.00 89.44 86 ASP A C 1
ATOM 655 O O . ASP A 1 86 ? 0.012 1.976 16.955 1.00 89.44 86 ASP A O 1
ATOM 659 N N . TYR A 1 87 ? 0.682 2.967 15.060 1.00 88.06 87 TYR A N 1
ATOM 660 C CA . TYR A 1 87 ? 0.220 4.300 15.450 1.00 88.06 87 TYR A CA 1
ATOM 661 C C . TYR A 1 87 ? -1.283 4.338 15.766 1.00 88.06 87 TYR A C 1
ATOM 663 O O . TYR A 1 87 ? -1.696 4.874 16.796 1.00 88.06 87 TYR A O 1
ATOM 671 N N . ASN A 1 88 ? -2.117 3.764 14.893 1.00 87.06 88 ASN A N 1
ATOM 672 C CA . ASN A 1 88 ? -3.568 3.762 15.093 1.00 87.06 88 ASN A CA 1
ATOM 673 C C . ASN A 1 88 ? -3.991 2.871 16.266 1.00 87.06 88 ASN A C 1
ATOM 675 O O . ASN A 1 88 ? -4.979 3.161 16.937 1.00 87.06 88 ASN A O 1
ATOM 679 N N . VAL A 1 89 ? -3.2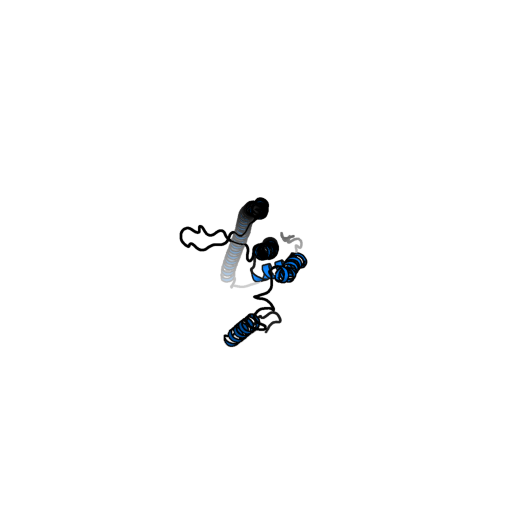47 1.799 16.525 1.00 89.75 89 VAL A N 1
ATOM 680 C CA . VAL A 1 89 ? -3.442 0.922 17.681 1.00 89.75 89 VAL A CA 1
ATOM 681 C C . VAL A 1 89 ? -3.189 1.669 18.982 1.00 89.75 89 VAL A C 1
ATOM 683 O O . VAL A 1 89 ? -4.033 1.624 19.876 1.00 89.75 89 VAL A O 1
ATOM 686 N N . ASP A 1 90 ? -2.067 2.378 19.080 1.00 86.88 90 ASP A N 1
ATOM 687 C CA . ASP A 1 90 ? -1.730 3.145 20.278 1.00 86.88 90 ASP A CA 1
ATOM 688 C C . ASP A 1 90 ? -2.763 4.257 20.520 1.00 86.88 90 ASP A C 1
ATOM 690 O O . ASP A 1 90 ? -3.201 4.476 21.655 1.00 86.88 90 ASP A O 1
ATOM 694 N N . LEU A 1 91 ? -3.232 4.900 19.443 1.00 86.81 91 LEU A N 1
ATOM 695 C CA . LEU A 1 91 ? -4.324 5.868 19.504 1.00 86.81 91 LEU A CA 1
ATOM 696 C C . LEU A 1 91 ? -5.638 5.227 19.975 1.00 86.81 91 LEU A C 1
ATOM 698 O O . LEU A 1 91 ? -6.334 5.810 20.805 1.00 86.81 91 LEU A O 1
ATOM 702 N N . ALA A 1 92 ? -5.974 4.029 19.492 1.00 85.81 92 ALA A N 1
ATOM 703 C CA . ALA A 1 92 ? -7.177 3.311 19.902 1.00 85.81 92 ALA A CA 1
ATOM 704 C C . ALA A 1 92 ? -7.146 2.927 21.392 1.00 85.81 92 ALA A C 1
ATOM 706 O O . ALA A 1 92 ? -8.157 3.090 22.073 1.00 85.81 92 ALA A O 1
ATOM 707 N N . GLU A 1 93 ? -6.005 2.472 21.929 1.00 86.69 93 GLU A N 1
ATOM 708 C CA . GLU A 1 93 ? -5.865 2.198 23.373 1.00 86.69 93 GLU A CA 1
ATOM 709 C C . GLU A 1 93 ? -5.992 3.467 24.216 1.00 86.69 93 GLU A C 1
ATOM 711 O O . GLU A 1 93 ? -6.586 3.446 25.294 1.00 86.69 93 GLU A O 1
ATOM 716 N N . GLU A 1 94 ? -5.422 4.576 23.748 1.00 86.56 94 GLU A N 1
ATOM 717 C CA . GLU A 1 94 ? -5.488 5.853 24.453 1.00 86.56 94 GLU A CA 1
ATOM 718 C C . GLU A 1 94 ? -6.905 6.434 24.467 1.00 86.56 94 GLU A C 1
ATOM 720 O O . GLU A 1 94 ? -7.367 6.915 25.505 1.00 86.56 94 GLU A O 1
ATOM 725 N N . LEU A 1 95 ? -7.620 6.358 23.343 1.00 84.81 95 LEU A N 1
ATOM 726 C CA . LEU A 1 95 ? -9.016 6.781 23.268 1.00 84.81 95 LEU A CA 1
ATOM 727 C C . LEU A 1 95 ? -9.905 5.926 24.170 1.00 84.81 95 LEU A C 1
ATOM 729 O O . LEU A 1 95 ? -10.716 6.486 24.903 1.00 84.81 95 LEU A O 1
ATOM 733 N N . ASP A 1 96 ? -9.688 4.610 24.206 1.00 85.31 96 ASP A N 1
ATOM 734 C CA . ASP A 1 96 ? -10.367 3.702 25.136 1.00 85.31 96 ASP A CA 1
ATOM 735 C C . ASP A 1 96 ? -10.189 4.137 26.599 1.00 85.31 96 ASP A C 1
ATOM 737 O O . ASP A 1 96 ? -11.154 4.151 27.364 1.00 85.31 96 ASP A O 1
ATOM 741 N N . ARG A 1 97 ? -8.966 4.528 26.997 1.00 82.62 97 ARG A N 1
ATOM 742 C CA . ARG A 1 97 ? -8.671 5.008 28.362 1.00 82.62 97 ARG A CA 1
ATOM 743 C C . ARG A 1 97 ? -9.380 6.317 28.696 1.00 82.62 97 ARG A C 1
ATOM 745 O O . ARG A 1 97 ? -9.760 6.530 29.845 1.00 82.62 97 ARG A O 1
ATOM 752 N N . LYS A 1 98 ? -9.518 7.204 27.712 1.00 84.00 98 LYS A N 1
ATOM 753 C CA . LYS A 1 98 ? -10.149 8.525 27.860 1.00 84.00 98 LYS A CA 1
ATOM 754 C C . LYS A 1 98 ? -11.659 8.500 27.651 1.00 84.00 98 LYS A C 1
ATOM 756 O O . LYS A 1 98 ? -12.328 9.505 27.899 1.00 84.00 98 LYS A O 1
ATOM 761 N N . GLN A 1 99 ? -12.208 7.385 27.186 1.00 77.56 99 GLN A N 1
ATOM 762 C CA . GLN A 1 99 ? -13.618 7.293 26.859 1.00 77.56 99 GLN A CA 1
ATOM 763 C C . GLN A 1 99 ? -14.477 7.492 28.113 1.00 77.56 99 GLN A C 1
ATOM 765 O O . GLN A 1 99 ? -14.238 6.889 29.157 1.00 77.56 99 GLN A O 1
ATOM 770 N N . ASN A 1 100 ? -15.500 8.342 27.998 1.00 72.25 100 ASN A N 1
ATOM 771 C CA . ASN A 1 100 ? -16.366 8.782 29.102 1.00 72.25 100 ASN A CA 1
ATOM 772 C C . ASN A 1 100 ? -15.675 9.643 30.179 1.00 72.25 100 ASN A C 1
ATOM 774 O O . ASN A 1 100 ? -16.243 9.838 31.255 1.00 72.25 100 ASN A O 1
ATOM 778 N N . ALA A 1 101 ? -14.484 10.190 29.912 1.00 75.50 101 ALA A N 1
ATOM 779 C CA . ALA A 1 101 ? -13.897 11.206 30.780 1.00 75.50 101 ALA A CA 1
ATOM 780 C C . ALA A 1 101 ? -14.790 12.458 30.818 1.00 75.50 101 ALA A C 1
ATOM 782 O O . ALA A 1 101 ? -15.281 12.927 29.789 1.00 75.50 101 ALA A O 1
ATOM 783 N N . SER A 1 102 ? -15.004 13.012 32.013 1.00 70.38 102 SER A N 1
ATOM 784 C CA . SER A 1 102 ? -15.808 14.220 32.185 1.00 70.38 102 SER A CA 1
ATOM 785 C C . SER A 1 102 ? -15.094 15.414 31.553 1.00 70.38 102 SER A C 1
ATOM 787 O O . SER A 1 102 ? -14.042 15.838 32.033 1.00 70.38 102 SER A O 1
ATOM 789 N N . VAL A 1 103 ? -15.670 15.978 30.497 1.00 74.69 103 VAL A N 1
ATOM 790 C CA . VAL A 1 103 ? -15.195 17.237 29.919 1.00 74.69 103 VAL A CA 1
ATOM 791 C C . VAL A 1 103 ? -15.809 18.393 30.706 1.00 74.69 103 VAL A C 1
ATOM 793 O O . VAL A 1 103 ? -17.028 18.477 30.849 1.00 74.69 103 VAL A O 1
ATOM 796 N N . SER A 1 104 ? -14.967 19.287 31.228 1.00 70.44 104 SER A N 1
ATOM 797 C CA . SER A 1 104 ? -15.425 20.523 31.866 1.00 70.44 104 SER A CA 1
ATOM 798 C C . SER A 1 104 ? -16.021 21.443 30.806 1.00 70.44 104 SER A C 1
ATOM 800 O O . SER A 1 104 ? -15.294 22.139 30.099 1.00 70.44 104 SER A O 1
ATOM 802 N N . LEU A 1 105 ? -17.346 21.463 30.696 1.00 68.38 105 LEU A N 1
ATOM 803 C CA . LEU A 1 105 ? -18.030 22.487 29.920 1.00 68.38 105 LEU A CA 1
ATOM 804 C C . LEU A 1 105 ? -17.960 23.815 30.691 1.00 68.38 105 LEU A C 1
ATOM 806 O O . LEU A 1 105 ? -18.232 23.813 31.896 1.00 68.38 105 LEU A O 1
ATOM 810 N N . PRO A 1 106 ? -17.624 24.947 30.043 1.00 63.66 106 PRO A N 1
ATOM 811 C CA . PRO A 1 106 ? -17.785 26.272 30.630 1.00 63.66 106 PRO A CA 1
ATOM 812 C C . PRO A 1 106 ? -19.277 26.517 30.879 1.00 63.66 106 PRO A C 1
ATOM 814 O O . PRO A 1 106 ? -20.011 26.998 30.020 1.00 63.66 106 PRO A O 1
ATOM 817 N N . MET A 1 107 ? -19.756 26.100 32.045 1.00 53.34 107 MET A N 1
ATOM 818 C CA . MET A 1 107 ? -21.151 26.223 32.427 1.00 53.34 107 MET A CA 1
ATOM 819 C C . MET A 1 107 ? -21.360 27.626 33.004 1.00 53.34 107 MET A C 1
ATOM 821 O O . MET A 1 107 ? -21.288 27.838 34.211 1.00 53.34 107 MET A O 1
ATOM 825 N N . LEU A 1 108 ? -21.592 28.607 32.134 1.00 52.62 108 LEU A N 1
ATOM 826 C CA . LEU A 1 108 ? -22.332 29.802 32.520 1.00 52.62 108 LEU A CA 1
ATOM 827 C C . LEU A 1 108 ? -23.761 29.620 32.008 1.00 52.62 108 LEU A C 1
ATOM 829 O O . LEU A 1 108 ? -23.971 29.483 30.809 1.00 52.62 108 LEU A O 1
ATOM 833 N N . ILE A 1 109 ? -24.716 29.675 32.943 1.00 50.16 109 ILE A N 1
ATOM 834 C CA . ILE A 1 109 ? -26.177 29.642 32.753 1.00 50.16 109 ILE A CA 1
ATOM 835 C C . ILE A 1 109 ? -26.789 28.228 32.720 1.00 50.16 109 ILE A C 1
ATOM 837 O O . ILE A 1 109 ? -27.245 27.796 31.680 1.00 50.16 109 ILE A O 1
ATOM 841 N N . PHE A 1 110 ? -26.864 27.529 33.859 1.00 38.75 110 PHE A N 1
ATOM 842 C CA . PHE A 1 110 ? -28.060 26.761 34.271 1.00 38.75 110 PHE A CA 1
ATOM 843 C C . PHE A 1 110 ? -27.946 26.420 35.771 1.00 38.75 110 PHE A C 1
ATOM 845 O O . PHE A 1 110 ? -27.039 25.685 36.160 1.00 38.75 110 PHE A O 1
ATOM 852 N N . PRO A 1 111 ? -28.816 26.955 36.649 1.00 47.66 111 PRO A N 1
ATOM 853 C CA . PRO A 1 111 ? -28.755 26.658 38.072 1.00 47.66 111 PRO A CA 1
ATOM 854 C C . PRO A 1 111 ? -29.615 25.435 38.421 1.00 47.66 111 PRO A C 1
ATOM 856 O O . PRO A 1 111 ? -30.836 25.540 38.456 1.00 47.66 111 PRO A O 1
ATOM 859 N N . SER A 1 112 ? -28.988 24.308 38.779 1.00 41.50 112 SER A N 1
ATOM 860 C CA . SER A 1 112 ? -29.523 23.422 39.830 1.00 41.50 112 SER A CA 1
ATOM 861 C C . SER A 1 112 ? -28.481 22.430 40.373 1.00 41.50 112 SER A C 1
ATOM 863 O O . SER A 1 112 ? -28.080 21.484 39.703 1.00 41.50 112 SER A O 1
ATOM 865 N N . ALA A 1 113 ? -28.082 22.702 41.617 1.00 50.78 113 ALA A N 1
ATOM 866 C CA . ALA A 1 113 ? -27.589 21.845 42.702 1.00 50.78 113 ALA A CA 1
ATOM 867 C C . ALA A 1 113 ? -27.126 20.389 42.439 1.00 50.78 113 ALA A C 1
ATOM 869 O O . ALA A 1 113 ? -27.941 19.478 42.307 1.00 50.78 113 ALA A O 1
ATOM 870 N N . SER A 1 114 ? -25.822 20.141 42.629 1.00 38.34 114 SER A N 1
ATOM 871 C CA . SER A 1 114 ? -25.290 19.257 43.695 1.00 38.34 114 SER A CA 1
ATOM 872 C C . SER A 1 114 ? -23.748 19.221 43.675 1.00 38.34 114 SER A C 1
ATOM 874 O O . SER A 1 114 ? -23.164 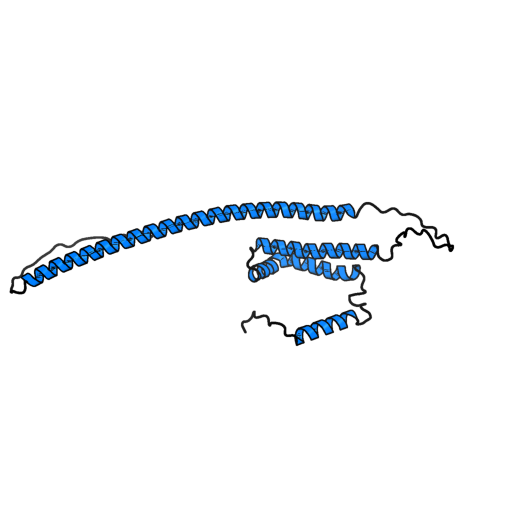19.183 42.592 1.00 38.34 114 SER A O 1
ATOM 876 N N . PRO A 1 115 ? -23.050 19.222 44.831 1.00 45.34 115 PRO A N 1
ATOM 877 C CA . PRO A 1 115 ? -21.592 19.280 44.862 1.00 45.34 115 PRO A CA 1
ATOM 878 C C . PRO A 1 115 ? -20.983 17.872 44.771 1.00 45.34 115 PRO A C 1
ATOM 880 O O . PRO A 1 115 ? -20.878 17.163 45.770 1.00 45.34 115 PRO A O 1
ATOM 883 N N . PHE A 1 116 ? -20.541 17.462 43.580 1.00 34.81 116 PHE A N 1
ATOM 884 C CA . PHE A 1 116 ? -19.672 16.289 43.440 1.00 34.81 116 PHE A CA 1
ATOM 885 C C . PHE A 1 116 ? -18.222 16.692 43.746 1.00 34.81 116 PHE A C 1
ATOM 887 O O . PHE A 1 116 ? -17.613 17.486 43.030 1.00 34.81 116 PHE A O 1
ATOM 894 N N . HIS A 1 117 ? -17.674 16.168 44.843 1.00 37.12 117 HIS A N 1
ATOM 895 C CA . HIS A 1 117 ? -16.279 16.374 45.234 1.00 37.12 117 HIS A CA 1
ATOM 896 C C . HIS A 1 117 ? -15.350 15.612 44.276 1.00 37.12 117 HIS A C 1
ATOM 898 O O . HIS A 1 117 ? -15.242 14.388 44.342 1.00 37.12 117 HIS A O 1
ATOM 904 N N . VAL A 1 118 ? -14.654 16.337 43.398 1.00 40.72 118 VAL A N 1
ATOM 905 C CA . VAL A 1 118 ? -13.632 15.786 42.499 1.00 40.72 118 VAL A CA 1
ATOM 906 C C . VAL A 1 118 ? -12.251 16.077 43.082 1.00 40.72 118 VAL A C 1
ATOM 908 O O . VAL A 1 118 ? -11.831 17.230 43.176 1.00 40.72 118 VAL A O 1
ATOM 911 N N . LYS A 1 119 ? -11.514 15.023 43.455 1.00 34.88 119 LYS A N 1
ATOM 912 C CA . LYS A 1 119 ? -10.062 15.120 43.644 1.00 34.88 119 LYS A CA 1
ATOM 913 C C . LYS A 1 119 ? -9.421 15.276 42.266 1.00 34.88 119 LYS A C 1
ATOM 915 O O . LYS A 1 119 ? -9.485 14.354 41.456 1.00 34.88 119 LYS A O 1
ATOM 920 N N . LYS A 1 120 ? -8.787 16.423 42.016 1.00 37.03 120 LYS A N 1
ATOM 921 C CA . LYS A 1 120 ? -7.887 16.595 40.872 1.00 37.03 120 LYS A CA 1
ATOM 922 C C . LYS A 1 120 ? -6.737 15.598 41.004 1.00 37.03 120 LYS A C 1
ATOM 924 O O . LYS A 1 120 ? -5.992 15.640 41.980 1.00 37.03 120 LYS A O 1
ATOM 929 N N . LYS A 1 121 ? -6.594 14.712 40.023 1.00 35.91 121 LYS A N 1
ATOM 930 C CA . LYS A 1 121 ? -5.320 14.060 39.734 1.00 35.91 121 LYS A CA 1
ATOM 931 C C . LYS A 1 121 ? -4.861 14.644 38.408 1.00 35.91 121 LYS A C 1
ATOM 933 O O . LYS A 1 121 ? -5.402 14.310 37.361 1.00 35.91 121 LYS A O 1
ATOM 938 N N . GLU A 1 122 ? -3.948 15.601 38.491 1.00 42.25 122 GLU A N 1
ATOM 939 C CA . GLU A 1 122 ? -3.242 16.118 37.327 1.00 42.25 122 GLU A CA 1
ATOM 940 C C . GLU A 1 122 ? -2.321 15.006 36.823 1.00 42.25 122 GLU A C 1
ATOM 942 O O . GLU A 1 122 ? -1.361 14.615 37.485 1.00 42.25 122 GLU A O 1
ATOM 947 N N . THR A 1 123 ? -2.666 14.450 35.669 1.00 43.78 123 THR A N 1
ATOM 948 C CA . THR A 1 123 ? -1.748 13.687 34.823 1.00 43.78 123 THR A CA 1
ATOM 949 C C . THR A 1 123 ? -1.786 14.316 33.440 1.00 43.78 123 THR A C 1
ATOM 951 O O . THR A 1 123 ? -2.288 13.736 32.482 1.00 43.78 123 THR A O 1
ATOM 954 N N . GLU A 1 124 ? -1.306 15.551 33.366 1.00 47.88 124 GLU A N 1
ATOM 955 C CA . GLU A 1 124 ? -0.725 16.092 32.144 1.00 47.88 124 GLU A CA 1
ATOM 956 C C . GLU A 1 124 ? 0.783 15.825 32.179 1.00 47.88 124 GLU A C 1
ATOM 958 O O . GLU A 1 124 ? 1.376 15.735 33.252 1.00 47.88 124 GLU A O 1
ATOM 963 N N . CYS A 1 125 ? 1.386 15.719 30.994 1.00 35.22 125 CYS A N 1
ATOM 964 C CA . CYS A 1 125 ? 2.802 15.435 30.736 1.00 35.22 125 CYS A CA 1
ATOM 965 C C . CYS A 1 125 ? 3.167 13.942 30.619 1.00 35.22 125 CYS A C 1
ATOM 967 O O . CYS A 1 125 ? 3.796 13.353 31.491 1.00 35.22 125 CYS A O 1
ATOM 969 N N . SER A 1 126 ? 2.788 13.329 29.492 1.00 37.28 126 SER A N 1
ATOM 970 C CA . SER A 1 126 ? 3.513 12.187 28.888 1.00 37.28 126 SER A CA 1
ATOM 971 C C . SER A 1 126 ? 3.171 12.023 27.396 1.00 37.28 126 SER A C 1
ATOM 973 O O . SER A 1 126 ? 4.031 11.670 26.602 1.00 37.28 126 SER A O 1
ATOM 975 N N . LEU A 1 127 ? 1.949 12.366 26.968 1.00 43.94 127 LEU A N 1
ATOM 976 C CA . LEU A 1 127 ? 1.465 12.047 25.611 1.00 43.94 127 LEU A CA 1
ATOM 977 C C . LEU A 1 127 ? 1.930 12.997 24.489 1.00 43.94 127 LEU A C 1
ATOM 979 O O . LEU A 1 127 ? 2.009 12.576 23.337 1.00 43.94 127 LEU A O 1
ATOM 983 N N . GLU A 1 128 ? 2.301 14.246 24.784 1.00 38.12 128 GLU A N 1
ATOM 984 C CA . GLU A 1 128 ? 2.899 15.140 23.770 1.00 38.12 128 GLU A CA 1
ATOM 985 C C . GLU A 1 128 ? 4.342 14.747 23.400 1.00 38.12 128 GLU A C 1
ATOM 987 O O . GLU A 1 128 ? 4.822 15.068 22.307 1.00 38.12 128 GLU A O 1
ATOM 992 N N . SER A 1 129 ? 5.023 14.003 24.279 1.00 45.06 129 SER A N 1
ATOM 993 C CA . SER A 1 129 ? 6.389 13.507 24.063 1.00 45.06 129 SER A CA 1
ATOM 994 C C . SER A 1 129 ? 6.438 12.406 22.997 1.00 45.06 129 SER A C 1
ATOM 996 O O . SER A 1 129 ? 7.305 12.418 22.117 1.00 45.06 129 SER A O 1
ATOM 998 N N . ASP A 1 130 ? 5.479 11.481 23.015 1.00 46.03 130 ASP A N 1
ATOM 999 C CA . ASP A 1 130 ? 5.547 10.269 22.190 1.00 46.03 130 ASP A CA 1
ATOM 1000 C C . ASP A 1 130 ? 5.064 10.511 20.749 1.00 46.03 130 ASP A C 1
ATOM 1002 O O . ASP A 1 130 ? 5.685 10.044 19.784 1.00 46.03 130 ASP A O 1
ATOM 1006 N N . ALA A 1 131 ? 4.047 11.363 20.569 1.00 46.44 131 ALA A N 1
ATOM 1007 C CA . ALA A 1 131 ? 3.670 11.894 19.256 1.00 46.44 131 ALA A CA 1
ATOM 1008 C C . ALA A 1 131 ? 4.792 12.762 18.646 1.00 46.44 131 ALA A C 1
ATOM 1010 O O . ALA A 1 131 ? 5.052 12.702 17.442 1.00 46.44 131 ALA A O 1
ATOM 1011 N N . SER A 1 132 ? 5.532 13.510 19.475 1.00 48.34 132 SER A N 1
ATOM 1012 C CA . SER A 1 132 ? 6.726 14.242 19.028 1.00 48.34 132 SER A CA 1
ATOM 1013 C C . SER A 1 132 ? 7.860 13.309 18.602 1.00 48.34 132 SER A C 1
ATOM 1015 O O . SER A 1 132 ? 8.536 13.587 17.611 1.00 48.34 132 SER A O 1
ATOM 1017 N N . SER A 1 133 ? 8.064 12.184 19.294 1.00 51.88 133 SER A N 1
ATOM 1018 C CA . SER A 1 133 ? 9.101 11.201 18.951 1.00 51.88 133 SER A CA 1
ATOM 1019 C C . SER A 1 133 ? 8.835 10.488 17.625 1.00 51.88 133 SER A C 1
ATOM 1021 O O . SER A 1 133 ? 9.755 10.327 16.815 1.00 51.88 133 SER A O 1
ATOM 1023 N N . SER A 1 134 ? 7.587 10.093 17.364 1.00 51.03 134 SER A N 1
ATOM 1024 C CA . SER A 1 134 ? 7.197 9.488 16.084 1.00 51.03 134 SER A CA 1
ATOM 1025 C C . SER A 1 134 ? 7.311 10.495 14.935 1.00 51.03 134 SER A C 1
ATOM 1027 O O . SER A 1 134 ? 7.965 10.203 13.932 1.00 51.03 134 SER A O 1
ATOM 1029 N N . LEU A 1 135 ? 6.815 11.724 15.109 1.00 60.50 135 LEU A N 1
ATOM 1030 C CA . LEU A 1 135 ? 6.934 12.789 14.110 1.00 60.50 135 LEU A CA 1
ATOM 1031 C C . LEU A 1 135 ? 8.397 13.164 13.825 1.00 60.50 135 LEU A C 1
ATOM 1033 O O . LEU A 1 135 ? 8.777 13.386 12.675 1.00 60.50 135 LEU A O 1
ATOM 1037 N N . LEU A 1 136 ? 9.250 13.217 14.851 1.00 65.19 136 LEU A N 1
ATOM 1038 C CA . LEU A 1 136 ? 10.676 13.497 14.690 1.00 65.19 136 LEU A CA 1
ATOM 1039 C C . LEU A 1 136 ? 11.389 12.365 13.938 1.00 65.19 136 LEU A C 1
ATOM 1041 O O . LEU A 1 136 ? 12.262 12.631 13.108 1.00 65.19 136 LEU A O 1
ATOM 1045 N N . ARG A 1 137 ? 11.004 11.107 14.187 1.00 64.69 137 ARG A N 1
ATOM 1046 C CA . ARG A 1 137 ? 11.500 9.939 13.447 1.00 64.69 137 ARG A CA 1
ATOM 1047 C C . ARG A 1 137 ? 11.083 10.001 11.974 1.00 64.69 137 ARG A C 1
ATOM 1049 O O . ARG A 1 137 ? 11.941 9.829 11.110 1.00 64.69 137 ARG A O 1
ATOM 1056 N N . TRP A 1 138 ? 9.828 10.350 11.693 1.00 59.09 138 TRP A N 1
ATOM 1057 C CA . TRP A 1 138 ? 9.316 10.588 10.339 1.00 59.09 138 TRP A CA 1
ATOM 1058 C C . TRP A 1 138 ? 10.053 11.725 9.628 1.00 59.09 138 TRP A C 1
ATOM 1060 O O . TRP A 1 138 ? 10.522 11.545 8.509 1.00 59.09 138 TRP A O 1
ATOM 1070 N N . LYS A 1 139 ? 10.262 12.869 10.290 1.00 74.19 139 LYS A N 1
ATOM 1071 C CA . LYS A 1 139 ? 11.026 13.999 9.731 1.00 74.19 139 LYS A CA 1
ATOM 1072 C C . LYS A 1 139 ? 12.465 13.609 9.391 1.00 74.19 139 LYS A C 1
ATOM 1074 O O . LYS A 1 139 ? 12.949 13.932 8.308 1.00 74.19 139 LYS A O 1
ATOM 1079 N N . LYS A 1 140 ? 13.146 12.880 10.282 1.00 76.12 140 LYS A N 1
ATOM 1080 C CA . LYS A 1 140 ? 14.503 12.364 10.032 1.00 76.12 140 LYS A CA 1
ATOM 1081 C C . LYS A 1 140 ? 14.524 11.391 8.846 1.00 76.12 140 LYS A C 1
ATOM 1083 O O . LYS A 1 140 ? 15.405 11.506 7.994 1.00 76.12 140 LYS A O 1
ATOM 1088 N N . LYS A 1 141 ? 13.544 10.482 8.759 1.00 75.12 141 LYS A N 1
ATOM 1089 C CA . LYS A 1 141 ? 13.399 9.525 7.648 1.00 75.12 141 LYS A CA 1
ATOM 1090 C C . LYS A 1 141 ? 13.135 10.251 6.325 1.00 75.12 141 LYS A C 1
ATOM 1092 O O . LYS A 1 141 ? 13.832 9.985 5.354 1.00 75.12 141 LYS A O 1
ATOM 1097 N N . PHE A 1 142 ? 12.241 11.239 6.315 1.00 79.94 142 PHE A N 1
ATOM 1098 C CA . PHE A 1 142 ? 11.920 12.059 5.144 1.00 79.94 142 PHE A CA 1
ATOM 1099 C C . PHE A 1 142 ? 13.137 12.832 4.619 1.00 79.94 142 PHE A C 1
ATOM 1101 O O . PHE A 1 142 ? 13.398 12.850 3.419 1.00 79.94 142 PHE A O 1
ATOM 1108 N N . ILE A 1 143 ? 13.936 13.428 5.511 1.00 80.19 143 ILE A N 1
ATOM 1109 C CA . ILE A 1 143 ? 15.170 14.130 5.126 1.00 80.19 143 ILE A CA 1
ATOM 1110 C C . ILE A 1 143 ? 16.182 13.155 4.514 1.00 80.19 143 ILE A C 1
ATOM 1112 O O . ILE A 1 143 ? 16.748 13.454 3.462 1.00 80.19 143 ILE A O 1
ATOM 1116 N N . LYS A 1 144 ? 16.379 11.984 5.133 1.00 80.75 144 LYS A N 1
ATOM 1117 C CA . LYS A 1 144 ? 17.286 10.950 4.617 1.00 80.75 144 LYS A CA 1
ATOM 1118 C C . LYS A 1 144 ? 16.820 10.422 3.258 1.00 80.75 144 LYS A C 1
ATOM 1120 O O . LYS A 1 144 ? 17.627 10.322 2.341 1.00 80.75 144 LYS A O 1
ATOM 1125 N N . HIS A 1 145 ? 15.527 10.144 3.111 1.00 77.56 145 HIS A N 1
ATOM 1126 C CA . HIS A 1 145 ? 14.922 9.711 1.853 1.00 77.56 145 HIS A CA 1
ATOM 1127 C C . HIS A 1 145 ? 15.124 10.765 0.761 1.00 77.56 145 HIS A C 1
ATOM 1129 O O . HIS A 1 145 ? 15.658 10.466 -0.300 1.00 77.56 145 HIS A O 1
ATOM 1135 N N . ARG A 1 146 ? 14.834 12.037 1.055 1.00 85.19 146 ARG A N 1
ATOM 1136 C CA . ARG A 1 146 ? 15.067 13.148 0.124 1.00 85.19 146 ARG A CA 1
ATOM 1137 C C . ARG A 1 146 ? 16.538 13.279 -0.289 1.00 85.19 146 ARG A C 1
ATOM 1139 O O . ARG A 1 146 ? 16.815 13.664 -1.420 1.00 85.19 146 ARG A O 1
ATOM 1146 N N . GLN A 1 147 ? 17.485 13.002 0.607 1.00 85.50 147 GLN A N 1
ATOM 1147 C CA . GLN A 1 147 ? 18.915 12.991 0.275 1.00 85.50 147 GLN A CA 1
ATOM 1148 C C . GLN A 1 147 ? 19.289 11.799 -0.616 1.00 85.50 147 GLN A C 1
ATOM 1150 O O . GLN A 1 147 ? 20.009 11.984 -1.594 1.00 85.50 147 GLN A O 1
ATOM 1155 N N . MET A 1 148 ? 18.767 10.608 -0.316 1.00 82.75 148 MET A N 1
ATOM 1156 C CA . MET A 1 148 ? 18.968 9.401 -1.125 1.00 82.75 148 MET A CA 1
ATOM 1157 C C . MET A 1 148 ? 18.407 9.564 -2.540 1.00 82.75 148 MET A C 1
ATOM 1159 O O . MET A 1 148 ? 19.114 9.283 -3.503 1.00 82.75 148 MET A O 1
ATOM 1163 N N . VAL A 1 149 ? 17.181 10.082 -2.678 1.00 84.44 149 VAL A N 1
ATOM 1164 C CA . VAL A 1 149 ? 16.546 10.338 -3.982 1.00 84.44 149 VAL A CA 1
ATOM 1165 C C . VAL A 1 149 ? 17.398 11.285 -4.822 1.00 84.44 149 VAL A C 1
ATOM 1167 O O . VAL A 1 149 ? 17.689 10.975 -5.971 1.00 84.44 149 VAL A O 1
ATOM 1170 N N . LYS A 1 150 ? 17.905 12.376 -4.235 1.00 87.75 150 LYS A N 1
ATOM 1171 C CA . LYS A 1 150 ? 18.813 13.294 -4.941 1.00 87.75 150 LYS A CA 1
ATOM 1172 C C . LYS A 1 150 ? 20.087 12.609 -5.431 1.00 87.75 150 LYS A C 1
ATOM 1174 O O . LYS A 1 150 ? 20.551 12.904 -6.527 1.00 87.75 150 LYS A O 1
ATOM 1179 N N . LEU A 1 151 ? 20.665 11.712 -4.631 1.00 87.44 151 LEU A N 1
ATOM 1180 C CA . LEU A 1 151 ? 21.866 10.975 -5.027 1.00 87.44 151 LEU A CA 1
ATOM 1181 C C . LEU A 1 151 ? 21.572 10.037 -6.208 1.00 87.44 151 LEU A C 1
ATOM 1183 O O . LEU A 1 151 ? 22.327 10.006 -7.177 1.00 87.44 151 LEU A O 1
ATOM 1187 N N . ILE A 1 152 ? 20.438 9.334 -6.153 1.00 87.88 152 ILE A N 1
ATOM 1188 C CA . ILE A 1 152 ? 19.967 8.446 -7.222 1.00 87.88 152 ILE A CA 1
ATOM 1189 C C . ILE A 1 152 ? 19.665 9.234 -8.503 1.00 87.88 152 ILE A C 1
ATOM 1191 O O . ILE A 1 152 ? 20.022 8.791 -9.592 1.00 87.88 152 ILE A O 1
ATOM 1195 N N . GLU A 1 153 ? 19.036 10.406 -8.404 1.00 89.50 153 GLU A N 1
ATOM 1196 C CA . GLU A 1 153 ? 18.764 11.283 -9.548 1.00 89.50 153 GLU A CA 1
ATOM 1197 C C . GLU A 1 153 ? 20.057 11.732 -10.231 1.00 89.50 153 GLU A C 1
ATOM 1199 O O . GLU A 1 153 ? 20.179 11.609 -11.451 1.00 89.50 153 GLU A O 1
ATOM 1204 N N . VAL A 1 154 ? 21.049 12.181 -9.456 1.00 92.69 154 VAL A N 1
ATOM 1205 C CA . VAL A 1 154 ? 22.368 12.568 -9.982 1.00 92.69 154 VAL A CA 1
ATOM 1206 C C . VAL A 1 154 ? 23.033 11.391 -10.693 1.00 92.69 154 VAL A C 1
ATOM 1208 O O . VAL A 1 154 ? 23.517 11.539 -11.817 1.00 92.69 154 VAL A O 1
ATOM 1211 N N . GLN A 1 155 ? 23.009 10.207 -10.083 1.00 89.31 155 GLN A N 1
ATOM 1212 C CA . GLN A 1 155 ? 23.618 9.020 -10.671 1.00 89.31 155 GLN A CA 1
ATOM 1213 C C . GLN A 1 155 ? 22.888 8.561 -11.943 1.00 89.31 155 GLN A C 1
ATOM 1215 O O . GLN A 1 155 ? 23.528 8.186 -12.923 1.00 89.31 155 GLN A O 1
ATOM 1220 N N . ASN A 1 156 ? 21.559 8.676 -11.990 1.00 89.62 156 ASN A N 1
ATOM 1221 C CA . ASN A 1 156 ? 20.778 8.418 -13.200 1.00 89.62 156 ASN A CA 1
ATOM 1222 C C . ASN A 1 156 ? 21.103 9.401 -14.328 1.00 89.62 156 ASN A C 1
ATOM 1224 O O . ASN A 1 156 ? 21.172 8.990 -15.486 1.00 89.62 156 ASN A O 1
ATOM 1228 N N . VAL A 1 157 ? 21.318 10.683 -14.020 1.00 94.31 157 VAL A N 1
ATOM 1229 C CA . VAL A 1 157 ? 21.761 11.670 -15.017 1.00 94.31 157 VAL A CA 1
ATOM 1230 C C . VAL A 1 157 ? 23.130 11.285 -15.579 1.00 94.31 157 VAL A C 1
ATOM 1232 O O . VAL A 1 157 ? 23.299 11.281 -16.798 1.00 94.31 157 VAL A O 1
ATOM 1235 N N . GLN A 1 158 ? 24.077 10.883 -14.724 1.00 94.00 158 GLN A N 1
ATOM 1236 C CA . GLN A 1 158 ? 25.394 10.418 -15.172 1.00 94.00 158 GLN A CA 1
ATOM 1237 C C . GLN A 1 158 ? 25.301 9.161 -16.046 1.00 94.00 158 GLN A C 1
ATOM 1239 O O . GLN A 1 158 ? 25.890 9.120 -17.125 1.00 94.00 158 GLN A O 1
ATOM 1244 N N . HIS A 1 159 ? 24.525 8.156 -15.634 1.00 94.00 159 HIS A N 1
ATOM 1245 C CA . HIS A 1 159 ? 24.342 6.940 -16.427 1.00 94.00 159 HIS A CA 1
ATOM 1246 C C . HIS A 1 159 ? 23.676 7.229 -17.779 1.00 94.00 159 HIS A C 1
ATOM 1248 O O . HIS A 1 159 ? 24.101 6.685 -18.796 1.00 94.00 159 HIS A O 1
ATOM 1254 N N . LYS A 1 160 ? 22.679 8.123 -17.824 1.00 94.44 160 LYS A N 1
ATOM 1255 C CA . LYS A 1 160 ? 22.051 8.555 -19.083 1.00 94.44 160 LYS A CA 1
ATOM 1256 C C . LYS A 1 160 ? 23.048 9.242 -20.016 1.00 94.44 160 LYS A C 1
ATOM 1258 O O . LYS A 1 160 ? 23.044 8.950 -21.210 1.00 94.44 160 LYS A O 1
ATOM 1263 N N . ALA A 1 161 ? 23.911 10.108 -19.484 1.00 94.88 161 ALA A N 1
ATOM 1264 C CA . ALA A 1 161 ? 24.961 10.756 -20.265 1.00 94.88 161 ALA A CA 1
ATOM 1265 C C . ALA A 1 161 ? 25.935 9.723 -20.855 1.00 94.88 161 ALA A C 1
ATOM 1267 O O . ALA A 1 161 ? 26.169 9.723 -22.062 1.00 94.88 161 ALA A O 1
ATOM 1268 N N . HIS A 1 162 ? 26.404 8.775 -20.041 1.00 94.56 162 HIS A N 1
ATOM 1269 C CA . HIS A 1 162 ? 27.308 7.719 -20.497 1.00 94.56 162 HIS A CA 1
ATOM 1270 C C . HIS A 1 162 ? 26.682 6.836 -21.591 1.00 94.56 162 HIS A C 1
ATOM 1272 O O . HIS A 1 162 ? 27.323 6.535 -22.594 1.00 94.56 162 HIS A O 1
ATOM 1278 N N . ILE A 1 163 ? 25.399 6.474 -21.459 1.00 95.38 163 ILE A N 1
ATOM 1279 C CA . ILE A 1 163 ? 24.677 5.727 -22.504 1.00 95.38 163 ILE A CA 1
ATOM 1280 C C . ILE A 1 163 ? 24.605 6.535 -23.807 1.00 95.38 163 ILE A C 1
ATOM 1282 O O . ILE A 1 163 ? 24.782 5.975 -24.888 1.00 95.38 163 ILE A O 1
ATOM 1286 N N . SER A 1 164 ? 24.360 7.847 -23.727 1.00 94.31 164 SER A N 1
ATOM 1287 C CA . SER A 1 164 ? 24.294 8.697 -24.921 1.00 94.31 164 SER A CA 1
ATOM 1288 C C . SER A 1 164 ? 25.636 8.797 -25.651 1.00 94.31 164 SER A C 1
ATOM 1290 O O . SER A 1 164 ? 25.665 8.766 -26.880 1.00 94.31 164 SER A O 1
ATOM 1292 N N . GLU A 1 165 ? 26.739 8.836 -24.906 1.00 95.81 165 GLU A N 1
ATOM 1293 C CA . GLU A 1 165 ? 28.091 8.849 -25.460 1.00 95.81 165 GLU A CA 1
ATOM 1294 C C . GLU A 1 165 ? 28.410 7.521 -26.157 1.00 95.81 165 GLU A C 1
ATOM 1296 O O . GLU A 1 165 ? 28.829 7.510 -27.315 1.00 95.81 165 GLU A O 1
ATOM 1301 N N . LEU A 1 166 ? 28.098 6.392 -25.512 1.00 95.69 166 LEU A N 1
ATOM 1302 C CA . LEU A 1 166 ? 28.241 5.066 -26.119 1.00 95.69 166 LEU A CA 1
ATOM 1303 C C . LEU A 1 166 ? 27.427 4.931 -27.413 1.00 95.69 166 LEU A C 1
ATOM 1305 O O . LEU A 1 166 ? 27.943 4.427 -28.412 1.00 95.69 166 LEU A O 1
ATOM 1309 N N . ASN A 1 167 ? 26.185 5.420 -27.434 1.00 95.94 167 ASN A N 1
ATOM 1310 C CA . ASN A 1 167 ? 25.360 5.406 -28.644 1.00 95.94 167 ASN A CA 1
ATOM 1311 C C . ASN A 1 167 ? 25.981 6.237 -29.774 1.00 95.94 167 ASN A C 1
ATOM 1313 O O . ASN A 1 167 ? 25.989 5.791 -30.921 1.00 95.94 167 ASN A O 1
ATOM 1317 N N . LEU A 1 168 ? 26.551 7.405 -29.460 1.00 95.69 168 LEU A N 1
ATOM 1318 C CA . LEU A 1 168 ? 27.237 8.242 -30.443 1.00 95.69 168 LEU A CA 1
ATOM 1319 C C . LEU A 1 168 ? 28.431 7.506 -31.073 1.00 95.69 168 LEU A C 1
ATOM 1321 O O . LEU A 1 168 ? 28.610 7.557 -32.291 1.00 95.69 168 LEU A O 1
ATOM 1325 N N . HIS A 1 169 ? 29.219 6.787 -30.267 1.00 92.81 169 HIS A N 1
ATOM 1326 C CA . HIS A 1 169 ? 30.337 5.978 -30.759 1.00 92.81 169 HIS A CA 1
ATOM 1327 C C . HIS A 1 169 ? 29.875 4.848 -31.683 1.00 92.81 169 HIS A C 1
ATOM 1329 O O . HIS A 1 169 ? 30.443 4.665 -32.762 1.00 92.81 169 HIS A O 1
ATOM 1335 N N . VAL A 1 170 ? 28.816 4.129 -31.301 1.00 94.75 170 VAL A N 1
ATOM 1336 C CA . VAL A 1 170 ? 28.245 3.051 -32.122 1.00 94.75 170 VAL A CA 1
ATOM 1337 C C . VAL A 1 170 ? 27.709 3.598 -33.449 1.00 94.75 170 VAL A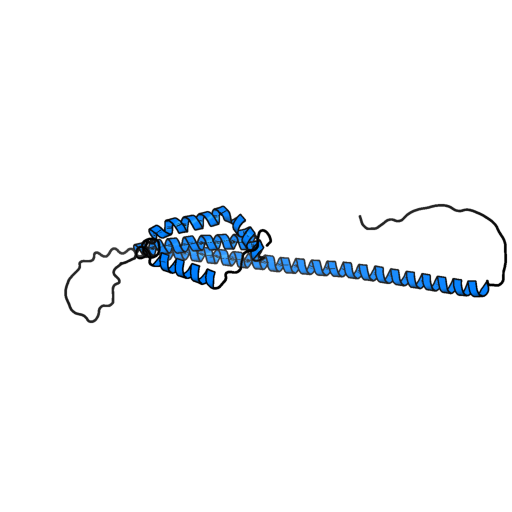 C 1
ATOM 1339 O O . VAL A 1 170 ? 27.965 3.022 -34.508 1.00 94.75 170 VAL A O 1
ATOM 1342 N N . GLU A 1 171 ? 27.017 4.738 -33.430 1.00 94.06 171 GLU A N 1
ATOM 1343 C CA . GLU A 1 171 ? 26.538 5.390 -34.649 1.00 94.06 171 GLU A CA 1
ATOM 1344 C C . GLU A 1 171 ? 27.677 5.871 -35.554 1.00 94.06 171 GLU A C 1
ATOM 1346 O O . GLU A 1 171 ? 27.594 5.716 -36.775 1.00 94.06 171 GLU A O 1
ATOM 1351 N N . ALA A 1 172 ? 28.731 6.461 -34.984 1.00 94.50 172 ALA A N 1
ATOM 1352 C CA . ALA A 1 172 ? 29.898 6.905 -35.738 1.00 94.50 172 ALA A CA 1
ATOM 1353 C C . ALA A 1 172 ? 30.572 5.720 -36.443 1.00 94.50 172 ALA A C 1
ATOM 1355 O O . ALA A 1 172 ? 30.787 5.764 -37.656 1.00 94.50 172 ALA A O 1
ATOM 1356 N N . GLN A 1 173 ? 30.786 4.619 -35.720 1.00 95.56 173 GLN A N 1
ATOM 1357 C CA . GLN A 1 173 ? 31.361 3.400 -36.277 1.00 95.56 173 GLN A CA 1
ATOM 1358 C C . GLN A 1 173 ? 30.477 2.802 -37.387 1.00 95.56 173 GLN A C 1
ATOM 1360 O O . GLN A 1 173 ? 30.970 2.409 -38.447 1.00 95.56 173 GLN A O 1
ATOM 1365 N N . ALA A 1 174 ? 29.152 2.797 -37.207 1.00 94.00 174 ALA A N 1
ATOM 1366 C CA . ALA A 1 174 ? 28.220 2.352 -38.242 1.00 94.00 174 ALA A CA 1
ATOM 1367 C C . ALA A 1 174 ? 28.288 3.224 -39.512 1.00 94.00 174 ALA A C 1
ATOM 1369 O O . ALA A 1 174 ? 28.172 2.709 -40.630 1.00 94.00 174 ALA A O 1
ATOM 1370 N N . ARG A 1 175 ? 28.500 4.542 -39.372 1.00 93.88 175 ARG A N 1
ATOM 1371 C CA . ARG A 1 175 ? 28.675 5.459 -40.513 1.00 93.88 175 ARG A CA 1
ATOM 1372 C C . ARG A 1 175 ? 29.969 5.177 -41.272 1.00 93.88 175 ARG A C 1
ATOM 1374 O O . ARG A 1 175 ? 29.931 5.168 -42.502 1.00 93.88 175 ARG A O 1
ATOM 1381 N N . GLU A 1 176 ? 31.069 4.899 -40.578 1.00 94.75 176 GLU A N 1
ATOM 1382 C CA . GLU A 1 176 ? 32.348 4.543 -41.208 1.00 94.75 176 GLU A CA 1
ATOM 1383 C C . GLU A 1 176 ? 32.249 3.240 -42.012 1.00 94.75 176 GLU A C 1
ATOM 1385 O O . GLU A 1 176 ? 32.633 3.200 -43.186 1.00 94.75 176 GLU A O 1
ATOM 1390 N N . TYR A 1 177 ? 31.643 2.191 -41.444 1.00 92.56 177 TYR A N 1
ATOM 1391 C CA . TYR A 1 177 ? 31.395 0.946 -42.182 1.00 92.56 177 TYR A CA 1
ATOM 1392 C C . TYR A 1 177 ? 30.508 1.168 -43.410 1.00 92.56 177 TYR A C 1
ATOM 1394 O O . TYR A 1 177 ? 30.771 0.637 -44.488 1.00 92.56 177 TYR A O 1
ATOM 1402 N N . LYS A 1 178 ? 29.477 2.009 -43.291 1.00 96.62 178 LYS A N 1
ATOM 1403 C CA . LYS A 1 178 ? 28.605 2.347 -44.420 1.00 96.62 178 LYS A CA 1
ATOM 1404 C C . LYS A 1 178 ? 29.344 3.108 -45.526 1.00 96.62 178 LYS A C 1
ATOM 1406 O O . LYS A 1 178 ? 29.067 2.884 -46.703 1.00 96.62 178 LYS A O 1
ATOM 1411 N N . GLN A 1 179 ? 30.255 4.017 -45.176 1.00 95.00 179 GLN A N 1
ATOM 1412 C CA . GLN A 1 179 ? 31.051 4.772 -46.149 1.00 95.00 179 GLN A CA 1
ATOM 1413 C C . GLN A 1 179 ? 32.067 3.881 -46.865 1.00 95.00 179 GLN A C 1
ATOM 1415 O O . GLN A 1 179 ? 32.141 3.914 -48.093 1.00 95.00 179 GLN A O 1
ATOM 1420 N N . THR A 1 180 ? 32.800 3.057 -46.116 1.00 93.69 180 THR A N 1
ATOM 1421 C CA . THR A 1 180 ? 33.762 2.101 -46.687 1.00 93.69 180 THR A CA 1
ATOM 1422 C C . THR A 1 180 ? 33.074 1.093 -47.606 1.00 93.69 180 THR A C 1
ATOM 1424 O O . THR A 1 180 ? 33.561 0.856 -48.709 1.00 93.69 180 THR A O 1
ATOM 1427 N N . PHE A 1 181 ? 31.895 0.586 -47.229 1.00 95.19 181 PHE A N 1
ATOM 1428 C CA . PHE A 1 181 ? 31.096 -0.289 -48.089 1.00 95.19 181 PHE A CA 1
ATOM 1429 C C . PHE A 1 181 ? 30.704 0.389 -49.409 1.00 95.19 181 PHE A C 1
ATOM 1431 O O . PHE A 1 181 ? 30.954 -0.162 -50.477 1.00 95.19 181 PHE A O 1
ATOM 1438 N N . LYS A 1 182 ? 30.163 1.613 -49.355 1.00 95.44 182 LYS A N 1
ATOM 1439 C CA . LYS A 1 182 ? 29.812 2.376 -50.566 1.00 95.44 182 LYS A CA 1
ATOM 1440 C C . LYS A 1 182 ? 31.018 2.651 -51.466 1.00 95.44 182 LYS A C 1
ATOM 1442 O O . LYS A 1 182 ? 30.882 2.635 -52.685 1.00 95.44 182 LYS A O 1
ATOM 1447 N N . ALA A 1 183 ? 32.188 2.921 -50.884 1.00 93.38 183 ALA A N 1
ATOM 1448 C CA . ALA A 1 183 ? 33.415 3.131 -51.648 1.00 93.38 183 ALA A CA 1
ATOM 1449 C C . ALA A 1 183 ? 33.847 1.852 -52.384 1.00 93.38 183 ALA A C 1
ATOM 1451 O O . ALA A 1 183 ? 34.194 1.919 -53.561 1.00 93.38 183 ALA A O 1
ATOM 1452 N N . LEU A 1 184 ? 33.769 0.692 -51.722 1.00 92.06 184 LEU A N 1
ATOM 1453 C CA . LEU A 1 184 ? 34.047 -0.608 -52.340 1.00 92.06 184 LEU A CA 1
ATOM 1454 C C . LEU A 1 184 ? 33.045 -0.937 -53.452 1.00 92.06 184 LEU A C 1
ATOM 1456 O O . LEU A 1 184 ? 33.452 -1.366 -54.528 1.00 92.06 184 LEU A O 1
ATOM 1460 N N . GLU A 1 185 ? 31.757 -0.684 -53.221 1.00 92.81 185 GLU A N 1
ATOM 1461 C CA . GLU A 1 185 ? 30.705 -0.862 -54.225 1.00 92.81 185 GLU A CA 1
ATOM 1462 C C . GLU A 1 185 ? 30.968 0.013 -55.463 1.00 92.81 185 GLU A C 1
ATOM 1464 O O . GLU A 1 185 ? 30.943 -0.480 -56.588 1.00 92.81 185 GLU A O 1
ATOM 1469 N N . ALA A 1 186 ? 31.331 1.286 -55.273 1.00 92.12 186 ALA A N 1
ATOM 1470 C CA . ALA A 1 186 ? 31.678 2.186 -56.372 1.00 92.12 186 ALA A CA 1
ATOM 1471 C C . ALA A 1 186 ? 32.935 1.739 -57.142 1.00 92.12 186 ALA A C 1
ATOM 1473 O O . ALA A 1 186 ? 32.973 1.850 -58.368 1.00 92.12 186 ALA A O 1
ATOM 1474 N N . MET A 1 187 ? 33.956 1.220 -56.449 1.00 89.12 187 MET A N 1
ATOM 1475 C CA . MET A 1 187 ? 35.151 0.665 -57.095 1.00 89.12 187 MET A CA 1
ATOM 1476 C C . MET A 1 187 ? 34.823 -0.584 -57.918 1.00 89.12 187 MET A C 1
ATOM 1478 O O . MET A 1 187 ? 35.273 -0.678 -59.057 1.00 89.12 187 MET A O 1
ATOM 1482 N N . ALA A 1 188 ? 34.006 -1.497 -57.385 1.00 86.94 188 ALA A N 1
ATOM 1483 C CA . ALA A 1 188 ? 33.568 -2.696 -58.098 1.00 86.94 188 ALA A CA 1
ATOM 1484 C C . ALA A 1 188 ? 32.739 -2.345 -59.343 1.00 86.94 188 ALA A C 1
ATOM 1486 O O . ALA A 1 188 ? 32.982 -2.883 -60.421 1.00 86.94 188 ALA A O 1
ATOM 1487 N N . VAL A 1 189 ? 31.820 -1.378 -59.233 1.00 86.38 189 VAL A N 1
ATOM 1488 C CA . VAL A 1 189 ? 31.066 -0.863 -60.388 1.00 86.38 189 VAL A CA 1
ATOM 1489 C C . VAL A 1 189 ? 32.014 -0.254 -61.426 1.00 86.38 189 VAL A C 1
ATOM 1491 O O . VAL A 1 189 ? 31.888 -0.541 -62.614 1.00 86.38 189 VAL A O 1
ATOM 1494 N N . ALA A 1 190 ? 33.002 0.543 -61.007 1.00 81.69 190 ALA A N 1
ATOM 1495 C CA . ALA A 1 190 ? 33.987 1.119 -61.922 1.00 81.69 190 ALA A CA 1
ATOM 1496 C C . ALA A 1 190 ? 34.881 0.057 -62.592 1.00 81.69 190 ALA A C 1
ATOM 1498 O O . ALA A 1 190 ? 35.299 0.239 -63.736 1.00 81.69 190 ALA A O 1
ATOM 1499 N N . GLU A 1 191 ? 35.187 -1.042 -61.903 1.00 80.19 191 GLU A N 1
ATOM 1500 C CA . GLU A 1 191 ? 35.924 -2.180 -62.458 1.00 80.19 191 GLU A CA 1
ATOM 1501 C C . GLU A 1 191 ? 35.085 -2.956 -63.480 1.00 80.19 191 GLU A C 1
ATOM 1503 O O . GLU A 1 191 ? 35.584 -3.273 -64.561 1.00 80.19 191 GLU A O 1
ATOM 1508 N N . GLN A 1 192 ? 33.797 -3.164 -63.206 1.00 72.50 192 GLN A N 1
ATOM 1509 C CA . GLN A 1 192 ? 32.876 -3.825 -64.129 1.00 72.50 192 GLN A CA 1
ATOM 1510 C C . GLN A 1 192 ? 32.597 -2.986 -65.385 1.00 72.50 192 GLN A C 1
ATOM 1512 O O . GLN A 1 192 ? 32.559 -3.510 -66.492 1.00 72.50 192 GLN A O 1
ATOM 1517 N N . VAL A 1 193 ? 32.529 -1.658 -65.255 1.00 69.38 193 VAL A N 1
ATOM 1518 C CA . VAL A 1 193 ? 32.455 -0.754 -66.417 1.00 69.38 193 VAL A CA 1
ATOM 1519 C C . VAL A 1 193 ? 33.730 -0.836 -67.267 1.00 69.38 193 VAL A C 1
ATOM 1521 O O . VAL A 1 193 ? 33.655 -0.817 -68.495 1.00 69.38 193 VAL A O 1
ATOM 1524 N N . LYS A 1 194 ? 34.914 -0.967 -66.653 1.00 62.44 194 LYS A N 1
ATOM 1525 C CA . LYS A 1 194 ? 36.173 -1.148 -67.401 1.00 62.44 194 LYS A CA 1
ATOM 1526 C C . LYS A 1 194 ? 36.220 -2.494 -68.125 1.00 62.44 194 LYS A C 1
ATOM 1528 O O . LYS A 1 194 ? 36.730 -2.543 -69.243 1.00 62.44 194 LYS A O 1
ATOM 1533 N N . SER A 1 195 ? 35.694 -3.562 -67.525 1.00 58.62 195 SER A N 1
ATOM 1534 C CA . SER A 1 195 ? 35.631 -4.875 -68.168 1.00 58.62 195 SER A CA 1
ATOM 1535 C C . SER A 1 195 ? 34.556 -4.949 -69.254 1.00 58.62 195 SER A C 1
ATOM 1537 O O . SER A 1 195 ? 34.837 -5.534 -70.289 1.00 58.62 195 SER A O 1
ATOM 1539 N N . ASP A 1 196 ? 33.406 -4.284 -69.122 1.00 52.88 196 ASP A N 1
ATOM 1540 C CA . ASP A 1 196 ? 32.385 -4.211 -70.182 1.00 52.88 196 ASP A CA 1
ATOM 1541 C C . ASP A 1 196 ? 32.851 -3.380 -71.386 1.00 52.88 196 ASP A C 1
ATOM 1543 O O . ASP A 1 196 ? 32.626 -3.760 -72.539 1.00 52.88 196 ASP A O 1
ATOM 1547 N N . VAL A 1 197 ? 33.602 -2.299 -71.146 1.00 54.56 197 VAL A N 1
ATOM 1548 C CA . VAL A 1 197 ? 34.314 -1.579 -72.213 1.00 54.56 197 VAL A CA 1
ATOM 1549 C C . VAL A 1 197 ? 35.320 -2.521 -72.884 1.00 54.56 197 VAL A C 1
ATOM 1551 O O . VAL A 1 197 ? 35.332 -2.635 -74.108 1.00 54.56 197 VAL A O 1
ATOM 1554 N N . PHE A 1 198 ? 36.092 -3.292 -72.115 1.00 52.50 198 PHE A N 1
ATOM 1555 C CA . PHE A 1 198 ? 37.056 -4.257 -72.654 1.00 52.50 198 PHE A CA 1
ATOM 1556 C C . PHE A 1 198 ? 36.393 -5.432 -73.411 1.00 52.50 198 PHE A C 1
ATOM 1558 O O . PHE A 1 198 ? 36.887 -5.841 -74.460 1.00 52.50 198 PHE A O 1
ATOM 1565 N N . VAL A 1 199 ? 35.235 -5.928 -72.966 1.00 54.16 199 VAL A N 1
ATOM 1566 C CA . VAL A 1 199 ? 34.445 -6.993 -73.618 1.00 54.16 199 VAL A CA 1
ATOM 1567 C C . VAL A 1 199 ? 33.778 -6.488 -74.904 1.00 54.16 199 VAL A C 1
ATOM 1569 O O . VAL A 1 199 ? 33.751 -7.213 -75.906 1.00 54.16 199 VAL A O 1
ATOM 1572 N N . SER A 1 200 ? 33.345 -5.222 -74.944 1.00 51.03 200 SER A N 1
ATOM 1573 C CA . SER A 1 200 ? 32.864 -4.583 -76.178 1.00 51.03 200 SER A CA 1
ATOM 1574 C C . SER A 1 200 ? 33.970 -4.439 -77.238 1.00 51.03 200 SER A C 1
ATOM 1576 O O . SER A 1 200 ? 33.695 -4.510 -78.437 1.00 51.03 200 SER A O 1
ATOM 1578 N N . HIS A 1 201 ? 35.237 -4.343 -76.813 1.00 50.53 201 HIS A N 1
ATOM 1579 C CA . HIS A 1 201 ? 36.398 -4.317 -77.707 1.00 50.53 201 HIS A CA 1
ATOM 1580 C C . HIS A 1 201 ? 36.932 -5.716 -78.091 1.00 50.53 201 HIS A C 1
ATOM 1582 O O . HIS A 1 201 ? 37.619 -5.828 -79.106 1.00 50.53 201 HIS A O 1
ATOM 1588 N N . ILE A 1 202 ? 36.603 -6.785 -77.348 1.00 49.12 202 ILE A N 1
ATOM 1589 C CA . ILE A 1 202 ? 37.165 -8.148 -77.526 1.00 49.12 202 ILE A CA 1
ATOM 1590 C C . ILE A 1 202 ? 36.202 -9.151 -78.185 1.00 49.12 202 ILE A C 1
ATOM 1592 O O . ILE A 1 202 ? 36.578 -10.285 -78.479 1.00 49.12 202 ILE A O 1
ATOM 1596 N N . SER A 1 203 ? 35.004 -8.730 -78.595 1.00 44.56 203 SER A N 1
ATOM 1597 C CA . SER A 1 203 ? 34.092 -9.564 -79.408 1.00 44.56 203 SER A CA 1
ATOM 1598 C C . SER A 1 203 ? 34.573 -9.820 -80.863 1.00 44.56 203 SER A C 1
ATOM 1600 O O . SER A 1 203 ? 33.784 -10.152 -81.744 1.00 44.56 203 SER A O 1
ATOM 1602 N N . LYS A 1 204 ? 35.885 -9.719 -81.124 1.00 39.56 204 LYS A N 1
ATOM 1603 C CA . LYS A 1 204 ? 36.595 -10.247 -82.301 1.00 39.56 204 LYS A CA 1
ATOM 1604 C C . LYS A 1 204 ? 37.751 -11.157 -81.814 1.00 39.56 204 LYS A C 1
ATOM 1606 O O . LYS A 1 204 ? 38.826 -10.681 -81.481 1.00 39.56 204 LYS A O 1
ATOM 1611 N N . SER A 1 205 ? 37.460 -12.459 -81.739 1.00 31.73 205 SER A N 1
ATOM 1612 C CA . SER A 1 205 ? 38.269 -13.693 -81.494 1.00 31.73 205 SER A CA 1
ATOM 1613 C C . SER A 1 205 ? 39.734 -13.775 -82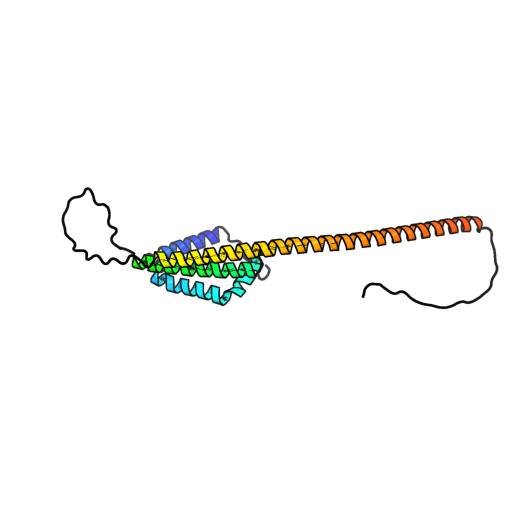.022 1.00 31.73 205 SER A C 1
ATOM 1615 O O . SER A 1 205 ? 40.050 -12.980 -82.905 1.00 31.73 205 SER A O 1
ATOM 1617 N N . PRO A 1 206 ? 40.554 -14.852 -81.769 1.00 48.69 206 PRO A N 1
ATOM 1618 C CA . PRO A 1 206 ? 40.705 -15.803 -80.627 1.00 48.69 206 PRO A CA 1
ATOM 1619 C C . PRO A 1 206 ? 42.184 -16.181 -80.208 1.00 48.69 206 PRO A C 1
ATOM 1621 O O . PRO A 1 206 ? 43.141 -15.909 -80.921 1.00 48.69 206 PRO A O 1
ATOM 1624 N N . SER A 1 207 ? 42.321 -16.965 -79.112 1.00 36.16 207 SER A N 1
ATOM 1625 C CA . SER A 1 207 ? 43.371 -17.975 -78.751 1.00 36.16 207 SER A CA 1
ATOM 1626 C C . SER A 1 207 ? 44.854 -17.612 -78.474 1.00 36.16 207 SER A C 1
ATOM 1628 O O . SER A 1 207 ? 45.595 -17.294 -79.398 1.00 36.16 207 SER A O 1
ATOM 1630 N N . LYS A 1 208 ? 45.360 -17.943 -77.260 1.00 33.16 208 LYS A N 1
ATOM 1631 C CA . LYS A 1 208 ? 46.384 -18.998 -76.980 1.00 33.16 208 LYS A CA 1
ATOM 1632 C C . LYS A 1 208 ? 46.758 -19.128 -75.478 1.00 33.16 208 LYS A C 1
ATOM 1634 O O . LYS A 1 208 ? 46.641 -18.204 -74.690 1.00 33.16 208 LYS A O 1
ATOM 1639 N N . LYS A 1 209 ? 47.170 -20.356 -75.151 1.00 36.94 209 LYS A N 1
ATOM 1640 C CA . LYS A 1 209 ? 47.478 -21.057 -73.883 1.00 36.94 209 LYS A CA 1
ATOM 1641 C C . LYS A 1 209 ? 48.791 -20.597 -73.202 1.00 36.94 209 LYS A C 1
ATOM 1643 O O . LYS A 1 209 ? 49.709 -20.271 -73.947 1.00 36.94 209 LYS A O 1
ATOM 1648 N N . LEU A 1 210 ? 48.908 -20.725 -71.859 1.00 33.91 210 LEU A N 1
ATOM 1649 C CA . LEU A 1 210 ? 49.971 -21.463 -71.104 1.00 33.91 210 LEU A CA 1
ATOM 1650 C C . LEU A 1 210 ? 50.351 -20.875 -69.700 1.00 33.91 210 LEU A C 1
ATOM 1652 O O . LEU A 1 210 ? 50.953 -19.817 -69.617 1.00 33.91 210 LEU A O 1
ATOM 1656 N N . GLU A 1 211 ? 50.020 -21.641 -68.639 1.00 32.38 211 GLU A N 1
ATOM 1657 C CA . GLU A 1 211 ? 50.773 -21.989 -67.393 1.00 32.38 211 GLU A CA 1
ATOM 1658 C C . GLU A 1 211 ? 51.446 -20.938 -66.452 1.00 32.38 211 GLU A C 1
ATOM 1660 O O . GLU A 1 211 ? 52.427 -20.295 -66.807 1.00 32.38 211 GLU A O 1
ATOM 1665 N N . LYS A 1 212 ? 51.057 -21.021 -65.155 1.00 41.19 212 LYS A N 1
ATOM 1666 C CA . LYS A 1 212 ? 51.899 -21.465 -64.001 1.00 41.19 212 LYS A CA 1
ATOM 1667 C C . LYS A 1 212 ? 52.365 -20.463 -62.906 1.00 41.19 212 LYS A C 1
ATOM 1669 O O . LYS A 1 212 ? 53.303 -19.700 -63.077 1.00 41.19 212 LYS A O 1
ATOM 1674 N N . ASN A 1 213 ? 51.808 -20.725 -61.708 1.00 30.80 213 ASN A N 1
ATOM 1675 C CA . ASN A 1 213 ? 52.354 -20.704 -60.329 1.00 30.80 213 ASN A CA 1
ATOM 1676 C C . ASN A 1 213 ? 52.552 -19.410 -59.513 1.00 30.80 213 ASN A C 1
ATOM 1678 O O . ASN A 1 213 ? 53.288 -18.511 -59.892 1.00 30.80 213 ASN A O 1
ATOM 1682 N N . GLY A 1 214 ? 52.056 -19.458 -58.261 1.00 33.28 214 GLY A N 1
ATOM 1683 C CA . GLY A 1 214 ? 52.508 -18.608 -57.149 1.00 33.28 214 GLY A CA 1
ATOM 1684 C C . GLY A 1 214 ? 51.579 -18.598 -55.926 1.00 33.28 214 GLY A C 1
ATOM 1685 O O . GLY A 1 214 ? 50.825 -17.659 -55.726 1.00 33.28 214 GLY A O 1
ATOM 1686 N N . SER A 1 215 ? 51.613 -19.649 -55.105 1.00 46.00 215 SER A N 1
ATOM 1687 C CA . SER A 1 215 ? 50.869 -19.788 -53.841 1.00 46.00 215 SER A CA 1
ATOM 1688 C C . SER A 1 215 ? 51.491 -19.028 -52.651 1.00 46.00 215 SER A C 1
ATOM 1690 O O . SER A 1 215 ? 52.716 -19.048 -52.541 1.00 46.00 215 SER A O 1
ATOM 1692 N N . ARG A 1 216 ? 50.627 -18.620 -51.688 1.00 40.31 216 ARG A N 1
ATOM 1693 C CA . ARG A 1 216 ? 50.829 -18.290 -50.235 1.00 40.31 216 ARG A CA 1
ATOM 1694 C C . ARG A 1 216 ? 50.804 -16.783 -49.885 1.00 40.31 216 ARG A C 1
ATOM 1696 O O . ARG A 1 216 ? 51.379 -16.004 -50.618 1.00 40.31 216 ARG A O 1
ATOM 1703 N N . THR A 1 217 ? 50.216 -16.274 -48.785 1.00 46.88 217 THR A N 1
ATOM 1704 C CA . THR A 1 217 ? 49.504 -16.817 -47.593 1.00 46.88 217 THR A CA 1
ATOM 1705 C C . THR A 1 217 ? 48.914 -15.664 -46.747 1.00 46.88 217 THR A C 1
ATOM 1707 O O . THR A 1 217 ? 49.578 -14.643 -46.656 1.00 46.88 217 THR A O 1
ATOM 1710 N N . ARG A 1 218 ? 47.817 -15.945 -46.003 1.00 45.59 218 ARG A N 1
ATOM 1711 C CA . ARG A 1 218 ? 47.459 -15.484 -44.623 1.00 45.59 218 ARG A CA 1
ATOM 1712 C C . ARG A 1 218 ? 47.286 -13.968 -44.369 1.00 45.59 218 ARG A C 1
ATOM 1714 O O . ARG A 1 218 ? 48.149 -13.184 -44.699 1.00 45.59 218 ARG A O 1
ATOM 1721 N N . GLY A 1 219 ? 46.264 -13.478 -43.669 1.00 38.78 219 GLY A N 1
ATOM 1722 C CA . GLY A 1 219 ? 45.196 -14.105 -42.898 1.00 38.78 219 GLY A CA 1
ATOM 1723 C C . GLY A 1 219 ? 44.256 -13.021 -42.352 1.00 38.78 219 GLY A C 1
ATOM 1724 O O . GLY A 1 219 ? 44.675 -11.903 -42.066 1.00 38.78 219 GLY A O 1
ATOM 1725 N N . SER A 1 220 ? 42.977 -13.362 -42.248 1.00 55.88 220 SER A N 1
ATOM 1726 C CA . SER A 1 220 ? 41.895 -12.535 -41.718 1.00 55.88 220 SER A CA 1
ATOM 1727 C C . SER A 1 220 ? 41.909 -12.539 -40.186 1.00 55.88 220 SER A C 1
ATOM 1729 O O . SER A 1 220 ? 41.554 -13.545 -39.568 1.00 55.88 220 SER A O 1
ATOM 1731 N N . GLY A 1 221 ? 42.312 -11.428 -39.570 1.00 41.03 221 GLY A N 1
ATOM 1732 C CA . GLY A 1 221 ? 42.112 -11.174 -38.143 1.00 41.03 221 GLY A CA 1
ATOM 1733 C C . GLY A 1 221 ? 40.843 -10.349 -37.929 1.00 41.03 221 GLY A C 1
ATOM 1734 O O . GLY A 1 221 ? 40.804 -9.187 -38.315 1.00 41.03 221 GLY A O 1
ATOM 1735 N N . SER A 1 222 ? 39.809 -10.960 -37.347 1.00 62.03 222 SER A N 1
ATOM 1736 C CA . SER A 1 222 ? 38.587 -10.276 -36.897 1.00 62.03 222 SER A CA 1
ATOM 1737 C C . SER A 1 222 ? 38.873 -9.468 -35.617 1.00 62.03 222 SER A C 1
ATOM 1739 O O . SER A 1 222 ? 39.534 -10.013 -34.731 1.00 62.03 222 SER A O 1
ATOM 1741 N N . PRO A 1 223 ? 38.395 -8.214 -35.482 1.00 58.31 223 PRO A N 1
ATOM 1742 C CA . PRO A 1 223 ? 38.768 -7.321 -34.381 1.00 58.31 223 PRO A CA 1
ATOM 1743 C C . PRO A 1 223 ? 37.869 -7.441 -33.139 1.00 58.31 223 PRO A C 1
ATOM 1745 O O . PRO A 1 223 ? 38.021 -6.661 -32.207 1.00 58.31 223 PRO A O 1
ATOM 1748 N N . PHE A 1 224 ? 36.939 -8.398 -33.103 1.00 52.25 224 PHE A N 1
ATOM 1749 C CA . PHE A 1 224 ? 36.068 -8.610 -31.947 1.00 52.25 224 PHE A CA 1
ATOM 1750 C C . PHE A 1 224 ? 36.456 -9.899 -31.225 1.00 52.25 224 PHE A C 1
ATOM 1752 O O . PHE A 1 224 ? 36.040 -10.996 -31.609 1.00 52.25 224 PHE A O 1
ATOM 1759 N 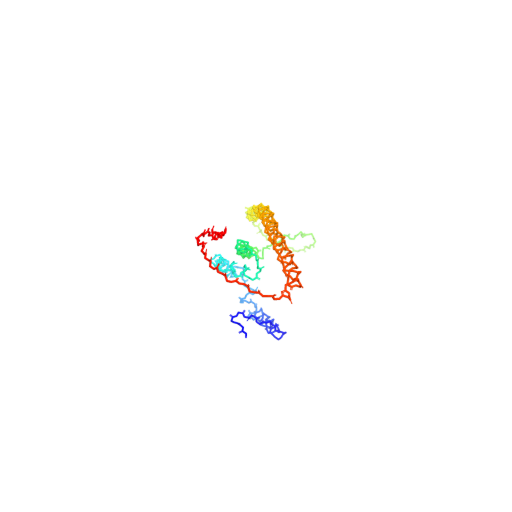N . LYS A 1 225 ? 37.274 -9.751 -30.185 1.00 51.12 225 LYS A N 1
ATOM 1760 C CA . LYS A 1 225 ? 37.428 -10.719 -29.105 1.00 51.12 225 LYS A CA 1
ATOM 1761 C C . LYS A 1 225 ? 37.634 -9.979 -27.797 1.00 51.12 225 LYS A C 1
ATOM 1763 O O . LYS A 1 225 ? 38.393 -8.987 -27.824 1.00 51.12 225 LYS A O 1
#